Protein AF-A0A940D433-F1 (afdb_monomer)

Solvent-accessible surface area (backbone atoms only — not comparable to full-atom values): 12317 Å² total; per-residue (Å²): 131,76,74,64,64,58,54,54,53,52,57,58,49,64,70,66,65,80,68,73,73,84,53,60,68,62,52,49,54,53,45,43,53,18,59,10,65,66,35,54,68,58,42,49,57,53,44,55,55,45,72,71,33,88,57,22,90,78,30,61,68,48,23,34,48,48,12,42,51,23,31,51,36,31,73,72,33,60,76,92,49,14,66,62,25,19,52,50,6,31,54,34,9,50,49,27,35,75,75,60,62,39,50,68,22,28,39,47,26,14,57,22,33,39,54,50,13,62,80,65,69,32,69,71,38,43,54,50,18,52,54,24,27,53,49,16,44,70,65,35,72,80,50,33,62,41,31,37,52,52,13,47,47,20,59,69,39,61,85,86,64,38,32,64,69,59,13,51,53,26,22,53,49,15,38,67,54,35,78,72,44,44,64,37,27,45,52,49,18,56,50,24,56,78,72,69,36,66,69,56,22,53,52,24,29,52,49,32,62,70,44,76,75,47,84,67,35,42,50,61,45,49,53,53,36,51,51,31,54,52,52,54,54,52,54,52,59,64,72,77,112

Secondary structure (DSSP, 8-state):
--SHHHHHHHHHHHTS-------HHHHHHHHHHHHHTT-HHHHHHHHHHHHH-TTGGG-HHHHHHHHHHHHHHHHHS-HHHHHHHHHHHHHHHHHHHHHH--HHHHHHHHHHHHHHHHHHT-HHHHHHHHHHHHHHHHH-TT-SHHHHHHHHHHHHSPTTT--HHHHHHHHHHHHHH-TT-HHHHHHHHHHHHHTT-HHHHHHHHHHHHHSPPPGGGHHHHHHHHHHHHHHHHHHHHHTT-

Foldseek 3Di:
DPPVVVVVVVVVVVVVDPVVPPDLVVLVVLVLQCLQVVPLVSLVVSLVCLVPRPCQLVDLSNLLVNLVSLLSCLPRNDPVCNLVSLVSSLVSLVSSCVPPVDLVSLVSNLSSLLSVCVVVVNPVSVVSNCVSLVSNCVSPVLALSSLQSQLCQQCPPDPPSNDLVSSLVSLVSSCVSPVLPLSSLLSQLVSCVVVVNLVSVLVSLVSLLPHDQDSSHNVPSVVSNVVSVVVVVVSVVVVVD

Structure (mmCIF, N/CA/C/O backbone):
data_AF-A0A940D433-F1
#
_entry.id   AF-A0A940D433-F1
#
loop_
_atom_site.group_PDB
_atom_site.id
_atom_site.type_symbol
_atom_site.label_atom_id
_atom_site.label_alt_id
_atom_site.label_comp_id
_atom_site.label_asym_id
_atom_site.label_entity_id
_atom_site.label_seq_id
_atom_site.pdbx_PDB_ins_code
_atom_site.Cartn_x
_atom_site.Cartn_y
_atom_site.Cartn_z
_atom_site.occupancy
_atom_site.B_iso_or_equiv
_atom_site.auth_seq_id
_atom_site.auth_comp_id
_atom_site.auth_asym_id
_atom_site.auth_atom_id
_atom_site.pdbx_PDB_model_num
ATOM 1 N N . MET A 1 1 ? -39.845 31.605 40.385 1.00 50.59 1 MET A N 1
ATOM 2 C CA . MET A 1 1 ? -38.426 31.526 39.959 1.00 50.59 1 MET A CA 1
ATOM 3 C C . MET A 1 1 ? -37.839 30.103 39.873 1.00 50.59 1 MET A C 1
ATOM 5 O O . MET A 1 1 ? -36.736 29.973 39.373 1.00 50.59 1 MET A O 1
ATOM 9 N N . LYS A 1 2 ? -38.541 29.019 40.261 1.00 49.22 2 LYS A N 1
ATOM 10 C CA . LYS A 1 2 ? -38.000 27.636 40.192 1.00 49.22 2 LYS A CA 1
ATOM 11 C C . LYS A 1 2 ? -38.246 26.869 38.874 1.00 49.22 2 LYS A C 1
ATOM 13 O O . LYS A 1 2 ? -37.625 25.839 38.665 1.00 49.22 2 LYS A O 1
ATOM 18 N N . LYS A 1 3 ? -39.117 27.354 37.976 1.00 46.44 3 LYS A N 1
ATOM 19 C CA . LYS A 1 3 ? -39.445 26.657 36.709 1.00 46.44 3 LYS A CA 1
ATOM 20 C C . LYS A 1 3 ? -38.491 26.962 35.545 1.00 46.44 3 LYS A C 1
ATOM 22 O O . LYS A 1 3 ? -38.428 26.181 34.608 1.00 46.44 3 LYS A O 1
ATOM 27 N N . ILE A 1 4 ? -37.727 28.054 35.618 1.00 50.62 4 ILE A N 1
ATOM 28 C CA . ILE A 1 4 ? -36.817 28.470 34.534 1.00 50.62 4 ILE A CA 1
ATOM 29 C C . ILE A 1 4 ? -35.499 27.677 34.582 1.00 50.62 4 ILE A C 1
ATOM 31 O O . ILE A 1 4 ? -34.943 27.368 33.538 1.00 50.62 4 ILE A O 1
ATOM 35 N N . ALA A 1 5 ? -35.056 27.241 35.767 1.00 49.66 5 ALA A N 1
ATOM 36 C CA . ALA A 1 5 ? -33.815 26.475 35.928 1.00 49.66 5 ALA A CA 1
ATOM 37 C C . ALA A 1 5 ? -33.880 25.035 35.372 1.00 49.66 5 ALA A C 1
ATOM 39 O O . ALA A 1 5 ? -32.850 24.460 35.039 1.00 49.66 5 ALA A O 1
ATOM 40 N N . ILE A 1 6 ? -35.075 24.445 35.251 1.00 50.16 6 ILE A N 1
ATOM 41 C CA . ILE A 1 6 ? -35.238 23.064 34.757 1.00 50.16 6 ILE A CA 1
ATOM 42 C C . ILE A 1 6 ? -35.157 23.015 33.222 1.00 50.16 6 ILE A C 1
ATOM 44 O O . ILE A 1 6 ? -34.653 22.045 32.662 1.00 50.16 6 ILE A O 1
ATOM 48 N N . ILE A 1 7 ? -35.576 24.083 32.536 1.00 49.72 7 ILE A N 1
ATOM 49 C CA . ILE A 1 7 ? -35.535 24.166 31.067 1.00 49.72 7 ILE A CA 1
ATOM 50 C C . ILE A 1 7 ? -34.098 24.392 30.576 1.00 49.72 7 ILE A C 1
ATOM 52 O O . ILE A 1 7 ? -33.691 23.792 29.586 1.00 49.72 7 ILE A O 1
ATOM 56 N N . THR A 1 8 ? -33.284 25.169 31.297 1.00 45.12 8 THR A N 1
ATOM 57 C CA . THR A 1 8 ? -31.862 25.341 30.956 1.00 45.12 8 THR A CA 1
ATOM 58 C C . THR A 1 8 ? -31.043 24.070 31.164 1.00 45.12 8 THR A C 1
ATOM 60 O O . THR A 1 8 ? -30.145 23.816 30.371 1.00 45.12 8 THR A O 1
ATOM 63 N N . ILE A 1 9 ? -31.380 23.228 32.147 1.00 47.31 9 ILE A N 1
ATOM 64 C CA . ILE A 1 9 ? -30.726 21.919 32.327 1.00 47.31 9 ILE A CA 1
ATOM 65 C C . ILE A 1 9 ? -31.115 20.948 31.200 1.00 47.31 9 ILE A C 1
ATOM 67 O O . ILE A 1 9 ? -30.263 20.203 30.726 1.00 47.31 9 ILE A O 1
ATOM 71 N N . TYR A 1 10 ? -32.351 21.008 30.691 1.00 41.44 10 TYR A N 1
ATOM 72 C CA . TYR A 1 10 ? -32.758 20.211 29.527 1.00 41.44 10 TYR A CA 1
ATOM 73 C C . TYR A 1 10 ? -32.139 20.708 28.210 1.00 41.44 10 TYR A C 1
ATOM 75 O O . TYR A 1 10 ? -31.757 19.889 27.381 1.00 41.44 10 TYR A O 1
ATOM 83 N N . CYS A 1 11 ? -31.947 22.022 28.033 1.00 39.25 11 CYS A N 1
ATOM 84 C CA . CYS A 1 11 ? -31.217 22.555 26.874 1.00 39.25 11 CYS A CA 1
ATOM 85 C C . CYS A 1 11 ? -29.707 22.266 26.928 1.00 39.25 11 CYS A C 1
ATOM 87 O O . CYS A 1 11 ? -29.097 22.107 25.876 1.00 39.25 11 CYS A O 1
ATOM 89 N N . PHE A 1 12 ? -29.109 22.142 28.119 1.00 39.28 12 PHE A N 1
ATOM 90 C CA . PHE A 1 12 ? -27.697 21.754 28.263 1.00 39.28 12 PHE A CA 1
ATOM 91 C C . PHE A 1 12 ? -27.480 20.234 28.153 1.00 39.28 12 PHE A C 1
ATOM 93 O O . PHE A 1 12 ? -26.404 19.782 27.768 1.00 39.28 12 PHE A O 1
ATOM 100 N N . LEU A 1 13 ? -28.515 19.433 28.429 1.00 37.19 13 LEU A N 1
ATOM 101 C CA . LEU A 1 13 ? -28.524 17.996 28.138 1.00 37.19 13 LEU A CA 1
ATOM 102 C C . LEU A 1 13 ? -28.826 17.696 26.662 1.00 37.19 13 LEU A C 1
ATOM 104 O O . LEU A 1 13 ? -28.429 16.644 26.178 1.00 37.19 13 LEU A O 1
ATOM 108 N N . TYR A 1 14 ? -29.439 18.623 25.917 1.00 38.38 14 TYR A N 1
ATOM 109 C CA . TYR A 1 14 ? -29.617 18.475 24.465 1.00 38.38 14 TYR A CA 1
ATOM 110 C C . TYR A 1 14 ? -28.355 18.813 23.657 1.00 38.38 14 TYR A C 1
ATOM 112 O O . TYR A 1 14 ? -28.220 18.391 22.513 1.00 38.38 14 TYR A O 1
ATOM 120 N N . THR A 1 15 ? -27.389 19.521 24.252 1.00 40.25 15 THR A N 1
ATOM 121 C CA . THR A 1 15 ? -26.036 19.641 23.680 1.00 40.25 15 THR A CA 1
ATOM 122 C C . THR A 1 15 ? -25.149 18.434 23.999 1.00 40.25 15 THR A C 1
ATOM 124 O O . THR A 1 15 ? -24.067 18.304 23.435 1.00 40.25 15 THR A O 1
ATOM 127 N N . ALA A 1 16 ? -25.610 17.522 24.862 1.00 42.22 16 ALA A N 1
ATOM 128 C CA . ALA A 1 16 ? -24.931 16.283 25.218 1.00 42.22 16 ALA A CA 1
ATOM 129 C C . ALA A 1 16 ? -25.564 15.095 24.479 1.00 42.22 16 ALA A C 1
ATOM 131 O O . ALA A 1 16 ? -26.279 14.295 25.073 1.00 42.22 16 ALA A O 1
ATOM 132 N N . SER A 1 17 ? -25.340 15.033 23.165 1.00 43.69 17 SER A N 1
ATOM 133 C CA . SER A 1 17 ? -25.366 13.836 22.299 1.00 43.69 17 SER A CA 1
ATOM 134 C C . SER A 1 17 ? -25.792 14.204 20.877 1.00 43.69 17 SER A C 1
ATOM 136 O O . SER A 1 17 ? -26.706 13.617 20.302 1.00 43.69 17 SER A O 1
ATOM 138 N N . LEU A 1 18 ? -25.016 15.066 20.211 1.00 44.12 18 LEU A N 1
ATOM 139 C CA . LEU A 1 18 ? -24.690 14.701 18.832 1.00 44.12 18 LEU A CA 1
ATOM 140 C C . LEU A 1 18 ? -23.750 13.494 18.937 1.00 44.12 18 LEU A C 1
ATOM 142 O O . LEU A 1 18 ? -22.538 13.602 18.792 1.00 44.12 18 LEU A O 1
ATOM 146 N N . ALA A 1 19 ? -24.311 12.336 19.288 1.00 47.12 19 ALA A N 1
ATOM 147 C CA . ALA A 1 19 ? -23.674 11.081 18.976 1.00 47.12 19 ALA A CA 1
ATOM 148 C C . ALA A 1 19 ? -23.679 11.053 17.449 1.00 47.12 19 ALA A C 1
ATOM 150 O O . ALA A 1 19 ? -24.673 10.648 16.846 1.00 47.12 19 ALA A O 1
ATOM 151 N N . LEU A 1 20 ? -22.623 11.589 16.824 1.00 53.22 20 LEU A N 1
ATOM 152 C CA . LEU A 1 20 ? -22.333 11.296 15.433 1.00 53.22 20 LEU A CA 1
ATOM 153 C C . LEU A 1 20 ? -22.241 9.775 15.391 1.00 53.22 20 LEU A C 1
ATOM 155 O O . LEU A 1 20 ? -21.251 9.177 15.813 1.00 53.22 20 LEU A O 1
ATOM 159 N N . SER A 1 21 ? -23.323 9.125 14.974 1.00 61.00 21 SER A N 1
ATOM 160 C CA . SER A 1 21 ? -23.241 7.738 14.575 1.00 61.00 21 SER A CA 1
ATOM 161 C C . SER A 1 21 ? -22.214 7.716 13.457 1.00 61.00 21 SER A C 1
ATOM 163 O O . SER A 1 21 ? -22.438 8.343 12.426 1.00 61.00 21 SER A O 1
ATOM 165 N N . LEU A 1 22 ? -21.075 7.071 13.701 1.00 69.31 22 LEU A N 1
ATOM 166 C CA . LEU A 1 22 ? -20.021 6.911 12.708 1.00 69.31 22 LEU A CA 1
ATOM 167 C C . LEU A 1 22 ? -20.620 6.179 11.511 1.00 69.31 22 LEU A C 1
ATOM 169 O O . LEU A 1 22 ? -20.812 4.960 11.567 1.00 69.31 22 LEU A O 1
ATOM 173 N N . ASP A 1 23 ? -20.947 6.921 10.459 1.00 89.19 23 ASP A N 1
ATOM 174 C CA . ASP A 1 23 ? -21.281 6.322 9.183 1.00 89.19 23 ASP A CA 1
ATOM 175 C C . ASP A 1 23 ? -19.974 5.921 8.504 1.00 89.19 23 ASP A C 1
ATOM 177 O O . ASP A 1 23 ? -19.134 6.756 8.156 1.00 89.19 23 ASP A O 1
ATOM 181 N N . TYR A 1 24 ? -19.772 4.612 8.383 1.00 93.12 24 TYR A N 1
ATOM 182 C CA . TYR A 1 24 ? -18.566 4.073 7.777 1.00 93.12 24 TYR A CA 1
ATOM 183 C C . TYR A 1 24 ? -18.423 4.534 6.326 1.00 93.12 24 TYR A C 1
ATOM 185 O O . TYR A 1 24 ? -17.308 4.850 5.924 1.00 93.12 24 TYR A O 1
ATOM 193 N N . GLU A 1 25 ? -19.513 4.589 5.558 1.00 95.19 25 GLU A N 1
ATOM 194 C CA . GLU A 1 25 ? -19.435 4.912 4.129 1.00 95.19 25 GLU A CA 1
ATOM 195 C C . GLU A 1 25 ? -19.019 6.377 3.920 1.00 95.19 25 GLU A C 1
ATOM 197 O O . GLU A 1 25 ? -18.158 6.671 3.088 1.00 95.19 25 GLU A O 1
ATOM 202 N N . GLU A 1 26 ? -19.531 7.293 4.749 1.00 94.75 26 GLU A N 1
ATOM 203 C CA . GLU A 1 26 ? -19.099 8.693 4.757 1.00 94.75 26 GLU A CA 1
ATOM 204 C C . GLU A 1 26 ? -17.609 8.826 5.115 1.00 94.75 26 GLU A C 1
ATOM 206 O O . GLU A 1 26 ? -16.841 9.488 4.408 1.00 94.75 26 GLU A O 1
ATOM 211 N N . LEU A 1 27 ? -17.171 8.176 6.200 1.00 96.62 27 LEU A N 1
ATOM 212 C CA . LEU A 1 27 ? -15.773 8.231 6.640 1.00 96.62 27 LEU A CA 1
ATOM 213 C C . LEU A 1 27 ? -14.828 7.601 5.621 1.00 96.62 27 LEU A C 1
ATOM 215 O O . LEU A 1 27 ? -13.742 8.129 5.379 1.00 96.62 27 LEU A O 1
ATOM 219 N N . TYR A 1 28 ? -15.244 6.498 5.004 1.00 96.88 28 TYR A N 1
ATOM 220 C CA . TYR A 1 28 ? -14.469 5.820 3.980 1.00 96.88 28 TYR A CA 1
ATOM 221 C C . TYR A 1 28 ? -14.335 6.677 2.717 1.00 96.88 28 TYR A C 1
ATOM 223 O O . TYR A 1 28 ? -13.231 6.825 2.197 1.00 96.88 28 TYR A O 1
ATOM 231 N N . SER A 1 29 ? -15.410 7.331 2.266 1.00 95.81 29 SER A N 1
ATOM 232 C CA . SER A 1 29 ? -15.344 8.270 1.138 1.00 95.81 29 SER A CA 1
ATOM 233 C C . SER A 1 29 ? -14.372 9.424 1.421 1.00 95.81 29 SER A C 1
ATOM 235 O O . SER A 1 29 ? -13.496 9.723 0.605 1.00 95.81 29 SER A O 1
ATOM 237 N N . ARG A 1 30 ? -14.439 10.018 2.621 1.00 97.31 30 ARG A N 1
ATOM 238 C CA . ARG A 1 30 ? -13.485 11.055 3.053 1.00 97.31 30 ARG A CA 1
ATOM 239 C C . ARG A 1 30 ? -12.048 10.533 3.096 1.00 97.31 30 ARG A C 1
ATOM 241 O O . ARG A 1 30 ? -11.134 11.255 2.700 1.00 97.31 30 ARG A O 1
ATOM 248 N N . PHE A 1 31 ? -11.848 9.296 3.549 1.00 97.81 31 PHE A N 1
ATOM 249 C CA . PHE A 1 31 ? -10.542 8.637 3.576 1.00 97.81 31 PHE A CA 1
ATOM 250 C C . PHE A 1 31 ? -9.963 8.471 2.173 1.00 97.81 31 PHE A C 1
ATOM 252 O O . PHE A 1 31 ? -8.810 8.837 1.958 1.00 97.81 31 PHE A O 1
ATOM 259 N N . VAL A 1 32 ? -10.758 7.991 1.213 1.00 96.88 32 VAL A N 1
ATOM 260 C CA . VAL A 1 32 ? -10.327 7.834 -0.184 1.00 96.88 32 VAL A CA 1
ATOM 261 C C . VAL A 1 32 ? -9.889 9.176 -0.767 1.00 96.88 32 VAL A C 1
ATOM 263 O O . VAL A 1 32 ? -8.818 9.251 -1.365 1.00 96.88 32 VAL A O 1
ATOM 266 N N . VAL A 1 33 ? -10.654 10.248 -0.532 1.00 96.75 33 VAL A N 1
ATOM 267 C CA . VAL A 1 33 ? -10.285 11.603 -0.977 1.00 96.75 33 VAL A CA 1
ATOM 268 C C . VAL A 1 33 ? -8.977 12.060 -0.330 1.00 96.75 33 VAL A C 1
ATOM 270 O O . VAL A 1 33 ? -8.073 12.507 -1.031 1.00 96.75 33 VAL A O 1
ATOM 273 N N . ALA A 1 34 ? -8.852 11.930 0.995 1.00 97.19 34 ALA A N 1
ATOM 274 C CA . ALA A 1 34 ? -7.652 12.339 1.722 1.00 97.19 34 ALA A CA 1
ATOM 275 C C . ALA A 1 34 ? -6.407 11.564 1.265 1.00 97.19 34 ALA A C 1
ATOM 277 O O . ALA A 1 34 ? -5.344 12.154 1.101 1.00 97.19 34 ALA A O 1
ATOM 278 N N . ARG A 1 35 ? -6.546 10.257 1.028 1.00 97.19 35 ARG A N 1
ATOM 279 C CA . ARG A 1 35 ? -5.487 9.382 0.520 1.00 97.19 35 ARG A CA 1
ATOM 280 C C . ARG A 1 35 ? -5.094 9.737 -0.913 1.00 97.19 35 ARG A C 1
ATOM 282 O O . ARG A 1 35 ? -3.908 9.858 -1.193 1.00 97.19 35 ARG A O 1
ATOM 289 N N . SER A 1 36 ? -6.073 9.915 -1.801 1.00 95.62 36 SER A N 1
ATOM 290 C CA . SER A 1 36 ? -5.838 10.198 -3.224 1.00 95.62 36 SER A CA 1
ATOM 291 C C . SER A 1 36 ? -5.038 11.486 -3.431 1.00 95.62 36 SER A C 1
ATOM 293 O O . SER A 1 36 ? -4.152 11.526 -4.282 1.00 95.62 36 SER A O 1
ATOM 295 N N . SER A 1 37 ? -5.299 12.512 -2.611 1.00 94.56 37 SER A N 1
ATOM 296 C CA . SER A 1 37 ? -4.577 13.790 -2.642 1.00 94.56 37 SER A CA 1
ATOM 297 C C . SER A 1 37 ? -3.431 13.901 -1.625 1.00 94.56 37 SER A C 1
ATOM 299 O O . SER A 1 37 ? -2.920 15.002 -1.439 1.00 94.56 37 SER A O 1
ATOM 301 N N . GLU A 1 38 ? -3.089 12.824 -0.905 1.00 96.19 38 GLU A N 1
ATOM 302 C CA . GLU A 1 38 ? -2.125 12.814 0.217 1.00 96.19 38 GLU A CA 1
ATOM 303 C C . GLU A 1 38 ? -2.305 13.991 1.214 1.00 96.19 38 GLU A C 1
ATOM 305 O O . GLU A 1 38 ? -1.353 14.612 1.693 1.00 96.19 38 GLU A O 1
ATOM 310 N N . ASP A 1 39 ? -3.559 14.326 1.538 1.00 96.38 39 ASP A N 1
ATOM 311 C CA . ASP A 1 39 ? -3.920 15.479 2.369 1.00 96.38 39 ASP A CA 1
ATOM 312 C C . ASP A 1 39 ? -3.936 15.103 3.858 1.00 96.38 39 ASP A C 1
ATOM 314 O O . ASP A 1 39 ? -4.890 14.513 4.383 1.00 96.38 39 ASP A O 1
ATOM 318 N N . ALA A 1 40 ? -2.857 15.466 4.558 1.00 95.50 40 ALA A N 1
ATOM 319 C CA . ALA A 1 40 ? -2.661 15.100 5.962 1.00 95.50 40 ALA A CA 1
ATOM 320 C C . ALA A 1 40 ? -3.681 15.753 6.887 1.00 95.50 40 ALA A C 1
ATOM 322 O O . ALA A 1 40 ? -4.068 15.147 7.883 1.00 95.50 40 ALA A O 1
ATOM 323 N N . THR A 1 41 ? -4.147 16.957 6.560 1.00 96.25 41 THR A N 1
ATOM 324 C CA . THR A 1 41 ? -5.144 17.651 7.373 1.00 96.25 41 THR A CA 1
ATOM 325 C C . THR A 1 41 ? -6.477 16.917 7.315 1.00 96.25 41 THR A C 1
ATOM 327 O O . THR A 1 41 ? -7.054 16.636 8.365 1.00 96.25 41 THR A O 1
ATOM 330 N N . LYS A 1 42 ? -6.940 16.530 6.120 1.00 97.44 42 LYS A N 1
ATOM 331 C CA . LYS A 1 42 ? -8.171 15.733 5.980 1.00 97.44 42 LYS A CA 1
ATOM 332 C C . LYS A 1 42 ? -8.048 14.368 6.653 1.00 97.44 42 LYS A C 1
ATOM 334 O O . LYS A 1 42 ? -8.990 13.929 7.307 1.00 97.44 42 LYS A O 1
ATOM 339 N N . MET A 1 43 ? -6.892 13.717 6.530 1.00 98.06 43 MET A N 1
ATOM 340 C CA . MET A 1 43 ? -6.656 12.417 7.160 1.00 98.06 43 MET A CA 1
ATOM 341 C C . MET A 1 43 ? -6.682 12.499 8.691 1.00 98.06 43 MET A C 1
ATOM 343 O O . MET A 1 43 ? -7.293 11.652 9.337 1.00 98.06 43 MET A O 1
ATOM 347 N N . ILE A 1 44 ? -6.081 13.543 9.274 1.00 97.06 44 ILE A N 1
ATOM 348 C CA . ILE A 1 44 ? -6.104 13.779 10.725 1.00 97.06 44 ILE A CA 1
ATOM 349 C C . ILE A 1 44 ? -7.535 14.017 11.222 1.00 97.06 44 ILE A C 1
ATOM 351 O O . ILE A 1 44 ? -7.915 13.430 12.227 1.00 97.06 44 ILE A O 1
ATOM 355 N N . GLN A 1 45 ? -8.364 14.770 10.492 1.00 96.69 45 GLN A N 1
ATOM 356 C CA . GLN A 1 45 ? -9.771 14.979 10.873 1.00 96.69 45 GLN A CA 1
ATOM 357 C C . GLN A 1 45 ? -10.577 13.672 10.927 1.00 96.69 45 GLN A C 1
ATOM 359 O O . GLN A 1 45 ? -11.446 13.509 11.778 1.00 96.69 45 GLN A O 1
ATOM 364 N N . ILE A 1 46 ? -10.325 12.738 10.005 1.00 97.62 46 ILE A N 1
ATOM 365 C CA . ILE A 1 46 ? -10.984 11.419 10.007 1.00 97.62 46 ILE A CA 1
ATOM 366 C C . ILE A 1 46 ? -10.516 10.604 11.213 1.00 97.62 46 ILE A C 1
ATOM 368 O O . ILE A 1 46 ? -11.314 9.951 11.881 1.00 97.62 46 ILE A O 1
ATOM 372 N N . LEU A 1 47 ? -9.218 10.660 11.497 1.00 97.00 47 LEU A N 1
ATOM 373 C CA . LEU A 1 47 ? -8.592 9.952 12.601 1.00 97.00 47 LEU A CA 1
ATOM 374 C C . LEU A 1 47 ? -9.092 10.453 13.961 1.00 97.00 47 LEU A C 1
ATOM 376 O O . LEU A 1 47 ? -9.398 9.618 14.803 1.00 97.00 47 LEU A O 1
ATOM 380 N N . GLU A 1 48 ? -9.252 11.764 14.155 1.00 96.31 48 GLU A N 1
ATOM 381 C CA . GLU A 1 48 ? -9.850 12.351 15.368 1.00 96.31 48 GLU A CA 1
ATOM 382 C C . GLU A 1 48 ? -11.260 11.789 15.616 1.00 96.31 48 GLU A C 1
ATOM 384 O O . GLU A 1 48 ? -11.549 11.280 16.698 1.00 96.31 48 GLU A O 1
ATOM 389 N N . ILE A 1 49 ? -12.103 11.763 14.576 1.00 96.06 49 ILE A N 1
ATOM 390 C CA . ILE A 1 49 ? -13.459 11.195 14.649 1.00 96.06 49 ILE A CA 1
ATOM 391 C C . ILE A 1 49 ? -13.423 9.700 15.013 1.00 96.06 49 ILE A C 1
ATOM 393 O O . ILE A 1 49 ? -14.221 9.231 15.827 1.00 96.06 49 ILE A O 1
ATOM 397 N N . LEU A 1 50 ? -12.511 8.931 14.413 1.00 96.94 50 LEU A N 1
ATOM 398 C CA . LEU A 1 50 ? -12.381 7.500 14.684 1.00 96.94 50 LEU A CA 1
ATOM 399 C C . LEU A 1 50 ? -11.828 7.223 16.093 1.00 96.94 50 LEU A C 1
ATOM 401 O O . LEU A 1 50 ? -12.294 6.283 16.734 1.00 96.94 50 LEU A O 1
ATOM 405 N N . GLU A 1 51 ? -10.872 8.009 16.594 1.00 95.81 51 GLU A N 1
ATOM 406 C CA . GLU A 1 51 ? -10.293 7.828 17.934 1.00 95.81 51 GLU A CA 1
ATOM 407 C C . GLU A 1 51 ? -11.286 8.153 19.058 1.00 95.81 51 GLU A C 1
ATOM 409 O O . GLU A 1 51 ? -11.312 7.446 20.066 1.00 95.81 51 GLU A O 1
ATOM 414 N N . GLU A 1 52 ? -12.126 9.173 18.878 1.00 93.44 52 GLU A N 1
ATOM 415 C CA . GLU A 1 52 ? -13.169 9.556 19.844 1.00 93.44 52 GLU A CA 1
ATOM 416 C C . GLU A 1 52 ? -14.432 8.682 19.738 1.00 93.44 52 GLU A C 1
ATOM 418 O O . GLU A 1 52 ? -15.290 8.670 20.622 1.00 93.44 52 GLU A O 1
ATOM 423 N N . GLY A 1 53 ? -14.544 7.916 18.654 1.00 92.25 53 GLY A N 1
ATOM 424 C CA . GLY A 1 53 ? -15.692 7.087 18.343 1.00 92.25 53 GLY A CA 1
ATOM 425 C C . GLY A 1 53 ? -15.885 5.894 19.282 1.00 92.25 53 GLY A C 1
ATOM 426 O O . GLY A 1 53 ? -15.181 4.890 19.171 1.00 92.25 53 GLY A O 1
ATOM 427 N N . GLU A 1 54 ? -16.931 5.919 20.117 1.00 89.56 54 GLU A N 1
ATOM 428 C CA . GLU A 1 54 ? -17.251 4.834 21.070 1.00 89.56 54 GLU A CA 1
ATOM 429 C C . GLU A 1 54 ? -17.343 3.441 20.418 1.00 89.56 54 GLU A C 1
ATOM 431 O O . GLU A 1 54 ? -17.002 2.422 21.021 1.00 89.56 54 GLU A O 1
ATOM 436 N N . LYS A 1 55 ? -17.807 3.383 19.163 1.00 91.44 55 LYS A N 1
ATOM 437 C CA . LYS A 1 55 ? -18.002 2.131 18.417 1.00 91.44 55 LYS A CA 1
ATOM 438 C C . LYS A 1 55 ? -16.798 1.717 17.575 1.00 91.44 55 LYS A C 1
ATOM 440 O O . LYS A 1 55 ? -16.820 0.609 17.039 1.00 91.44 55 LYS A O 1
ATOM 445 N N . THR A 1 56 ? -15.761 2.546 17.452 1.00 94.38 56 THR A N 1
ATOM 446 C CA . THR A 1 56 ? -14.649 2.296 16.522 1.00 94.38 56 THR A CA 1
ATOM 447 C C . THR A 1 56 ? -13.958 0.971 16.817 1.00 94.38 56 THR A C 1
ATOM 449 O O . THR A 1 56 ? -13.860 0.125 15.935 1.00 94.38 56 THR A O 1
ATOM 452 N N . LEU A 1 57 ? -13.564 0.729 18.071 1.00 95.50 57 LEU A N 1
ATOM 453 C CA . LEU A 1 57 ? -12.828 -0.485 18.463 1.00 95.50 57 LEU A CA 1
ATOM 454 C C . LEU A 1 57 ? -13.681 -1.767 18.484 1.00 95.50 57 LEU A C 1
ATOM 456 O O . LEU A 1 57 ? -13.140 -2.868 18.640 1.00 95.50 57 LEU A O 1
ATOM 460 N N . SER A 1 58 ? -14.999 -1.617 18.358 1.00 93.88 58 SER A N 1
ATOM 461 C CA . SER A 1 58 ? -15.981 -2.707 18.360 1.00 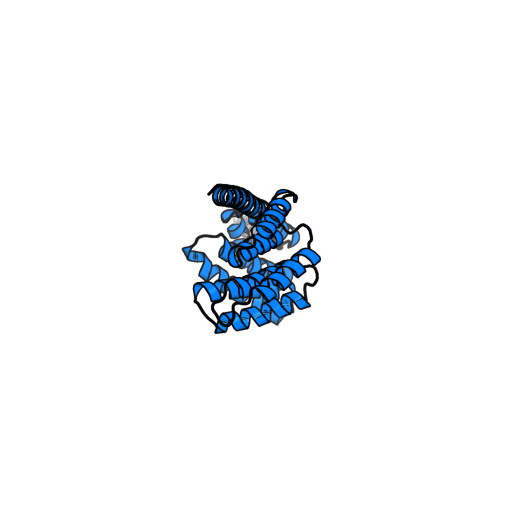93.88 58 SER A CA 1
ATOM 462 C C . SER A 1 58 ? -16.543 -2.989 16.964 1.00 93.88 58 SER A C 1
ATOM 464 O O . SER A 1 58 ? -17.271 -3.962 16.790 1.00 93.88 58 SER A O 1
ATOM 466 N N . SER A 1 59 ? -16.217 -2.156 15.971 1.00 95.31 59 SER A N 1
ATOM 467 C CA . SER A 1 59 ? -16.646 -2.315 14.585 1.00 95.31 59 SER A CA 1
ATOM 468 C C . SER A 1 59 ? -15.469 -2.783 13.727 1.00 95.31 59 SER A C 1
ATOM 470 O O . SER A 1 59 ? -14.461 -2.077 13.668 1.00 95.31 59 SER A O 1
ATOM 472 N N . PRO A 1 60 ? -15.577 -3.922 13.015 1.00 95.62 60 PRO A N 1
ATOM 473 C CA . PRO A 1 60 ? -14.499 -4.420 12.163 1.00 95.62 60 PRO A CA 1
ATOM 474 C C . PRO A 1 60 ? -14.082 -3.385 11.117 1.00 95.62 60 PRO A C 1
ATOM 476 O O . PRO A 1 60 ? -12.903 -3.069 11.000 1.00 95.62 60 PRO A O 1
ATOM 479 N N . LYS A 1 61 ? -15.059 -2.797 10.416 1.00 96.12 61 LYS A N 1
ATOM 480 C CA . LYS A 1 61 ? -14.828 -1.819 9.349 1.00 96.12 61 LYS A CA 1
ATOM 481 C C . LYS A 1 61 ? -14.171 -0.531 9.862 1.00 96.12 61 LYS A C 1
ATOM 483 O O . LYS A 1 61 ? -13.203 -0.067 9.267 1.00 96.12 61 LYS A O 1
ATOM 488 N N . LEU A 1 62 ? -14.668 0.032 10.968 1.00 97.38 62 LEU A N 1
ATOM 489 C CA . LEU A 1 62 ? -14.137 1.287 11.523 1.00 97.38 62 LEU A CA 1
ATOM 490 C C . LEU A 1 62 ? -12.756 1.089 12.153 1.00 97.38 62 LEU A C 1
ATOM 492 O O . LEU A 1 62 ? -11.882 1.929 11.969 1.00 97.38 62 LEU A O 1
ATOM 496 N N . LEU A 1 63 ? -12.531 -0.031 12.845 1.00 98.12 63 LEU A N 1
ATOM 497 C CA . LEU A 1 63 ? -11.221 -0.354 13.403 1.00 98.12 63 LEU A CA 1
ATOM 498 C C . LEU A 1 63 ? -10.175 -0.563 12.303 1.00 98.12 63 LEU A C 1
ATOM 500 O O . LEU A 1 63 ? -9.054 -0.070 12.423 1.00 98.12 63 LEU A O 1
ATOM 504 N N . THR A 1 64 ? -10.527 -1.270 11.222 1.00 98.31 64 THR A N 1
ATOM 505 C CA . THR A 1 64 ? -9.617 -1.419 10.080 1.00 98.31 64 THR A CA 1
ATOM 506 C C . THR A 1 64 ? -9.370 -0.076 9.389 1.00 98.31 64 THR A C 1
ATOM 508 O O . THR A 1 64 ? -8.229 0.204 9.037 1.00 98.31 64 THR A O 1
ATOM 511 N N . LEU A 1 65 ? -10.389 0.782 9.250 1.00 98.50 65 LEU A N 1
ATOM 512 C CA . LEU A 1 65 ? -10.222 2.130 8.698 1.00 98.50 65 LEU A CA 1
ATOM 513 C C . LEU A 1 65 ? -9.290 2.992 9.561 1.00 98.50 65 LEU A C 1
ATOM 515 O O . LEU A 1 65 ? -8.402 3.641 9.022 1.00 98.50 65 LEU A O 1
ATOM 519 N N . LEU A 1 66 ? -9.422 2.941 10.891 1.00 98.62 66 LEU A N 1
ATOM 520 C CA . LEU A 1 66 ? -8.516 3.628 11.817 1.00 98.62 66 LEU A CA 1
ATOM 521 C C . LEU A 1 66 ? -7.066 3.168 11.626 1.00 98.62 66 LEU A C 1
ATOM 523 O O . LEU A 1 66 ? -6.154 3.994 11.548 1.00 98.62 66 LEU A O 1
ATOM 527 N N . ALA A 1 67 ? -6.849 1.855 11.514 1.00 98.75 67 ALA A N 1
ATOM 528 C CA . ALA A 1 67 ? -5.530 1.304 11.226 1.00 98.75 67 ALA A CA 1
ATOM 529 C C . ALA A 1 67 ? -4.985 1.802 9.874 1.00 98.75 67 ALA A C 1
ATOM 531 O O . ALA A 1 67 ? -3.803 2.136 9.773 1.00 98.75 67 ALA A O 1
ATOM 532 N N . ASP A 1 68 ? -5.841 1.894 8.853 1.00 98.69 68 ASP A N 1
ATOM 533 C CA . ASP A 1 68 ? -5.456 2.326 7.509 1.00 98.69 68 ASP A CA 1
ATOM 534 C C . ASP A 1 68 ? -5.137 3.830 7.443 1.00 98.69 68 ASP A C 1
ATOM 536 O O . ASP A 1 68 ? -4.135 4.222 6.851 1.00 98.69 68 ASP A O 1
ATOM 540 N N . CYS A 1 69 ? -5.895 4.679 8.148 1.00 98.56 69 CYS A N 1
ATOM 541 C CA . CYS A 1 69 ? -5.568 6.099 8.330 1.00 98.56 69 CYS A CA 1
ATOM 542 C C . CYS A 1 69 ? -4.163 6.278 8.917 1.00 98.56 69 CYS A C 1
ATOM 544 O O . CYS A 1 69 ? -3.360 7.075 8.426 1.00 98.56 69 CYS A O 1
ATOM 546 N N . TYR A 1 70 ? -3.846 5.506 9.959 1.00 98.81 70 TYR A N 1
ATOM 547 C CA . TYR A 1 70 ? -2.523 5.521 10.569 1.00 98.81 70 TYR A CA 1
ATOM 548 C C . TYR A 1 70 ? -1.428 5.031 9.627 1.00 98.81 70 TYR A C 1
ATOM 550 O O . TYR A 1 70 ? -0.339 5.611 9.600 1.00 98.81 70 TYR A O 1
ATOM 558 N N . ARG A 1 71 ? -1.713 3.991 8.838 1.00 98.62 71 ARG A N 1
ATOM 559 C CA . ARG A 1 71 ? -0.788 3.485 7.826 1.00 98.62 71 ARG A CA 1
ATOM 560 C C . ARG A 1 71 ? -0.469 4.575 6.811 1.00 98.62 71 ARG A C 1
ATOM 562 O O . ARG A 1 71 ? 0.704 4.867 6.627 1.00 98.62 71 ARG A O 1
ATOM 569 N N . GLU A 1 72 ? -1.481 5.221 6.235 1.00 98.25 72 GLU A N 1
ATOM 570 C CA . GLU A 1 72 ? -1.331 6.302 5.251 1.00 98.25 72 GLU A CA 1
ATOM 571 C C . GLU A 1 72 ? -0.532 7.499 5.805 1.00 98.25 72 GLU A C 1
ATOM 573 O O . GLU A 1 72 ? 0.441 7.943 5.190 1.00 98.25 72 GLU A O 1
ATOM 578 N N . LEU A 1 73 ? -0.826 7.957 7.029 1.00 98.19 73 LEU A N 1
ATOM 579 C CA . LEU A 1 73 ? -0.006 8.985 7.692 1.00 98.19 73 LEU A CA 1
ATOM 580 C C . LEU A 1 73 ? 1.440 8.524 7.935 1.00 98.19 73 LEU A C 1
ATOM 582 O O . LEU A 1 73 ? 2.366 9.336 7.911 1.00 98.19 73 LEU A O 1
ATOM 586 N N . GLY A 1 74 ? 1.650 7.224 8.132 1.00 97.69 74 GLY A N 1
ATOM 587 C CA . GLY A 1 74 ? 2.967 6.599 8.182 1.00 97.69 74 GLY A CA 1
ATOM 588 C C . GLY A 1 74 ? 3.748 6.657 6.865 1.00 97.69 74 GLY A C 1
ATOM 589 O O . GLY A 1 74 ? 4.977 6.577 6.888 1.00 97.69 74 GLY A O 1
ATOM 590 N N . ILE A 1 75 ? 3.062 6.818 5.730 1.00 96.00 75 ILE A N 1
ATOM 591 C CA . ILE A 1 75 ? 3.652 6.868 4.384 1.00 96.00 75 ILE A CA 1
ATOM 592 C C . ILE A 1 75 ? 4.012 8.302 4.007 1.00 96.00 75 ILE A C 1
ATOM 594 O O . ILE A 1 75 ? 5.168 8.586 3.692 1.00 96.00 75 ILE A O 1
ATOM 598 N N . TRP A 1 76 ? 3.032 9.201 4.044 1.00 95.12 76 TRP A N 1
ATOM 599 C CA . TRP A 1 76 ? 3.153 10.548 3.476 1.00 95.12 76 TRP A CA 1
ATOM 600 C C . TRP A 1 76 ? 2.860 11.669 4.481 1.00 95.12 76 TRP A C 1
ATOM 602 O O . TRP A 1 76 ? 3.107 12.834 4.180 1.00 95.12 76 TRP A O 1
ATOM 612 N N . GLY A 1 77 ? 2.467 11.345 5.718 1.00 94.62 77 GLY A N 1
ATOM 613 C CA . GLY A 1 77 ? 2.311 12.320 6.802 1.00 94.62 77 GLY A CA 1
ATOM 614 C C . GLY A 1 77 ? 3.633 12.968 7.246 1.00 94.62 77 GLY A C 1
ATOM 615 O O . GLY A 1 77 ? 4.687 12.804 6.623 1.00 94.62 77 GLY A O 1
ATOM 616 N N . LYS A 1 78 ? 3.610 13.713 8.358 1.00 94.12 78 LYS A N 1
ATOM 617 C CA . LYS A 1 78 ? 4.793 14.428 8.875 1.00 94.12 78 LYS A CA 1
ATOM 618 C C . LYS A 1 78 ? 5.926 13.455 9.219 1.00 94.12 78 LYS A C 1
ATOM 620 O O . LYS A 1 78 ? 5.751 12.583 10.062 1.00 94.12 78 LYS A O 1
ATOM 625 N N . GLU A 1 79 ? 7.119 13.661 8.653 1.00 92.69 79 GLU A N 1
ATOM 626 C CA . GLU A 1 79 ? 8.270 12.738 8.772 1.00 92.69 79 GLU A CA 1
ATOM 627 C C . GLU A 1 79 ? 8.569 12.295 10.217 1.00 92.69 79 GLU A C 1
ATOM 629 O O . GLU A 1 79 ? 8.774 11.111 10.474 1.00 92.69 79 GLU A O 1
ATOM 634 N N . LYS A 1 80 ? 8.543 13.227 11.182 1.00 94.12 80 LYS A N 1
ATOM 635 C CA . LYS A 1 80 ? 8.822 12.937 12.603 1.00 94.12 80 LYS A CA 1
ATOM 636 C C . LYS A 1 80 ? 7.769 12.042 13.269 1.00 94.12 80 LYS A C 1
ATOM 638 O O . LYS A 1 80 ? 8.063 11.417 14.283 1.00 94.12 80 LYS A O 1
ATOM 643 N N . GLU A 1 81 ? 6.562 11.986 12.717 1.00 95.81 81 GLU A N 1
ATOM 644 C CA . GLU A 1 81 ? 5.420 11.247 13.262 1.00 95.81 81 GLU A CA 1
ATOM 645 C C . GLU A 1 81 ? 5.194 9.911 12.538 1.00 95.81 81 GLU A C 1
ATOM 647 O O . GLU A 1 81 ? 4.526 9.036 13.087 1.00 95.81 81 GLU A O 1
ATOM 652 N N . ARG A 1 82 ? 5.807 9.703 11.360 1.00 96.31 82 ARG A N 1
ATOM 653 C CA . ARG A 1 82 ? 5.597 8.514 10.512 1.00 96.31 82 ARG A CA 1
ATOM 654 C C . ARG A 1 82 ? 5.813 7.196 11.250 1.00 96.31 82 ARG A C 1
ATOM 656 O O . ARG A 1 82 ? 4.975 6.309 11.175 1.00 96.31 82 ARG A O 1
ATOM 663 N N . VAL A 1 83 ? 6.903 7.063 12.012 1.00 97.50 83 VAL A N 1
ATOM 664 C CA . VAL A 1 83 ? 7.189 5.817 12.753 1.00 97.50 83 VAL A CA 1
ATOM 665 C C . VAL A 1 83 ? 6.106 5.526 13.790 1.00 97.50 83 VAL A C 1
ATOM 667 O O . VAL A 1 83 ? 5.635 4.396 13.863 1.00 97.50 83 VAL A O 1
ATOM 670 N N . LYS A 1 84 ? 5.681 6.545 14.544 1.00 98.06 84 LYS A N 1
ATOM 671 C CA . LYS A 1 84 ? 4.625 6.410 15.554 1.00 98.06 84 LYS A CA 1
ATOM 672 C C . LYS A 1 84 ? 3.279 6.071 14.906 1.00 98.06 84 LYS A C 1
ATOM 674 O O . LYS A 1 84 ? 2.521 5.274 15.449 1.00 98.06 84 LYS A O 1
ATOM 679 N N . ALA A 1 85 ? 2.994 6.654 13.743 1.00 98.50 85 ALA A N 1
ATOM 680 C CA . ALA A 1 85 ? 1.799 6.339 12.970 1.00 98.50 85 ALA A CA 1
ATOM 681 C C . ALA A 1 85 ? 1.808 4.875 12.496 1.00 98.50 85 ALA A C 1
ATOM 683 O O . ALA A 1 85 ? 0.824 4.174 12.692 1.00 98.50 85 ALA A O 1
ATOM 684 N N . LEU A 1 86 ? 2.938 4.371 11.987 1.00 98.69 86 LEU A N 1
ATOM 685 C CA . LEU A 1 86 ? 3.079 2.964 11.587 1.00 98.69 86 LEU A CA 1
ATOM 686 C C . LEU A 1 86 ? 2.954 1.991 12.772 1.00 98.69 86 LEU A C 1
ATOM 688 O O . LEU A 1 86 ? 2.402 0.906 12.611 1.00 98.69 86 LEU A O 1
ATOM 692 N N . GLU A 1 87 ? 3.443 2.357 13.960 1.00 98.50 87 GLU A N 1
ATOM 693 C CA . GLU A 1 87 ? 3.239 1.559 15.180 1.00 98.50 87 GLU A CA 1
ATOM 694 C C . GLU A 1 87 ? 1.756 1.473 15.548 1.00 98.50 87 GLU A C 1
ATOM 696 O O . GLU A 1 87 ? 1.237 0.374 15.729 1.00 98.50 87 GLU A O 1
ATOM 701 N N . LYS A 1 88 ? 1.044 2.607 15.555 1.00 98.62 88 LYS A N 1
ATOM 702 C CA . LYS A 1 88 ? -0.405 2.617 15.792 1.00 98.62 88 LYS A CA 1
ATOM 703 C C . LYS A 1 88 ? -1.175 1.837 14.720 1.00 98.62 88 LYS A C 1
ATOM 705 O O . LYS A 1 88 ? -2.090 1.090 15.057 1.00 98.62 88 LYS A O 1
ATOM 710 N N . ALA A 1 89 ? -0.792 1.965 13.447 1.00 98.81 89 ALA A N 1
ATOM 711 C CA . ALA A 1 89 ? -1.375 1.187 12.352 1.00 98.81 89 ALA A CA 1
ATOM 712 C C . ALA A 1 89 ? -1.251 -0.316 12.626 1.00 98.81 89 ALA A C 1
ATOM 714 O O . ALA A 1 89 ? -2.221 -1.059 12.490 1.00 98.81 89 ALA A O 1
ATOM 715 N N . MET A 1 90 ? -0.067 -0.747 13.069 1.00 98.25 90 MET A N 1
ATOM 716 C CA . MET A 1 90 ? 0.206 -2.135 13.415 1.00 98.25 90 MET A CA 1
ATOM 717 C C . MET A 1 90 ? -0.650 -2.613 14.593 1.00 98.25 90 MET A C 1
ATOM 719 O O . MET A 1 90 ? -1.248 -3.686 14.508 1.00 98.25 90 MET A O 1
ATOM 723 N N . ASP A 1 91 ? -0.739 -1.824 15.663 1.00 98.25 91 ASP A N 1
ATOM 724 C CA . ASP A 1 91 ? -1.510 -2.174 16.858 1.00 98.25 91 ASP A CA 1
ATOM 725 C C . ASP A 1 91 ? -3.001 -2.349 16.533 1.00 98.25 91 ASP A C 1
ATOM 727 O O . ASP A 1 91 ? -3.598 -3.380 16.862 1.00 98.25 91 ASP A O 1
ATOM 731 N N . TYR A 1 92 ? -3.602 -1.390 15.819 1.00 98.69 92 TYR A N 1
ATOM 732 C CA . TYR A 1 92 ? -5.015 -1.463 15.440 1.00 98.69 92 TYR A CA 1
ATOM 733 C C . TYR A 1 92 ? -5.299 -2.538 14.387 1.00 98.69 92 TYR A C 1
ATOM 735 O O . TYR A 1 92 ? -6.323 -3.218 14.480 1.00 98.69 92 TYR A O 1
ATOM 743 N N . ALA A 1 93 ? -4.396 -2.759 13.427 1.00 98.69 93 ALA A N 1
ATOM 744 C CA . ALA A 1 93 ? -4.538 -3.848 12.464 1.00 98.69 93 ALA A CA 1
ATOM 745 C C . ALA A 1 93 ? -4.468 -5.218 13.157 1.00 98.69 93 ALA A C 1
ATOM 747 O O . ALA A 1 93 ? -5.317 -6.073 12.913 1.00 98.69 93 ALA A O 1
ATOM 748 N N . CYS A 1 94 ? -3.530 -5.416 14.092 1.00 98.25 94 CYS A N 1
ATOM 749 C CA . CYS A 1 94 ? -3.452 -6.642 14.893 1.00 98.25 94 CYS A CA 1
ATOM 750 C C . CYS A 1 94 ? -4.708 -6.851 15.740 1.00 98.25 94 CYS A C 1
ATOM 752 O O . CYS A 1 94 ? -5.213 -7.973 15.837 1.00 98.25 94 CYS A O 1
ATOM 754 N N . LEU A 1 95 ? -5.232 -5.777 16.335 1.00 98.31 95 LEU A N 1
ATOM 755 C CA . LEU A 1 95 ? -6.477 -5.826 17.092 1.00 98.31 95 LEU A CA 1
ATOM 756 C C . LEU A 1 95 ? -7.656 -6.233 16.198 1.00 98.31 95 LEU A C 1
ATOM 758 O O . LEU A 1 95 ? -8.462 -7.072 16.595 1.00 98.31 95 LEU A O 1
ATOM 762 N N . SER A 1 96 ? -7.721 -5.682 14.984 1.00 98.25 96 SER A N 1
ATOM 763 C CA . SER A 1 96 ? -8.741 -5.995 13.981 1.00 98.25 96 SER A CA 1
ATOM 764 C C . SER A 1 96 ? -8.692 -7.460 13.541 1.00 98.25 96 SER A C 1
ATOM 766 O O . SER A 1 96 ? -9.724 -8.128 13.543 1.00 98.25 96 SER A O 1
ATOM 768 N N . ILE A 1 97 ? -7.496 -7.986 13.259 1.00 98.38 97 ILE A N 1
ATOM 769 C CA . ILE A 1 97 ? -7.281 -9.401 12.925 1.00 98.38 97 ILE A CA 1
ATOM 770 C C . ILE A 1 97 ? -7.723 -10.298 14.084 1.00 98.38 97 ILE A C 1
ATOM 772 O O . ILE A 1 97 ? -8.478 -11.240 13.884 1.00 98.38 97 ILE A O 1
ATOM 776 N N . THR A 1 98 ? -7.284 -9.988 15.306 1.00 98.06 98 THR A N 1
ATOM 777 C CA . THR A 1 98 ? -7.516 -10.851 16.476 1.00 98.06 98 THR A CA 1
ATOM 778 C C . THR A 1 98 ? -8.988 -10.901 16.880 1.00 98.06 98 THR A C 1
ATOM 780 O O . THR A 1 98 ? -9.463 -11.932 17.344 1.00 98.06 98 THR A O 1
ATOM 783 N N . ARG A 1 99 ? -9.710 -9.782 16.755 1.00 97.50 99 ARG A N 1
ATOM 784 C CA . ARG A 1 99 ? -11.108 -9.687 17.196 1.00 97.50 99 ARG A CA 1
ATOM 785 C C . ARG A 1 99 ? -12.116 -10.100 16.135 1.00 97.50 99 ARG A C 1
ATOM 787 O O . ARG A 1 99 ? -13.189 -10.573 16.496 1.00 97.50 99 ARG A O 1
ATOM 794 N N . PHE A 1 100 ? -11.808 -9.852 14.866 1.00 97.50 100 PHE A N 1
ATOM 795 C CA . PHE A 1 100 ? -12.801 -9.906 13.794 1.00 97.50 100 PHE A CA 1
ATOM 796 C C . PHE A 1 100 ? -12.332 -10.654 12.548 1.00 97.50 100 PHE A C 1
ATOM 798 O O . PHE A 1 100 ? -13.095 -10.733 11.592 1.00 97.50 100 PHE A O 1
ATOM 805 N N . GLU A 1 101 ? -11.090 -11.144 12.527 1.00 96.06 101 GLU A N 1
ATOM 806 C CA . GLU A 1 101 ? -10.511 -11.847 11.377 1.00 96.06 101 GLU A CA 1
ATOM 807 C C . GLU A 1 101 ? -10.585 -11.021 10.077 1.00 96.06 101 GLU A C 1
ATOM 809 O O . GLU A 1 101 ? -10.714 -11.555 8.980 1.00 96.06 101 GLU A O 1
ATOM 814 N N . CYS A 1 102 ? -10.488 -9.687 10.176 1.00 96.69 102 CYS A N 1
ATOM 815 C CA . CYS A 1 102 ? -10.564 -8.804 9.013 1.00 96.69 102 CYS A CA 1
ATOM 816 C C . CYS A 1 102 ? -9.425 -9.090 8.021 1.00 96.69 102 CYS A C 1
ATOM 818 O O . CYS A 1 102 ? -8.268 -8.750 8.275 1.00 96.69 102 CYS A O 1
ATOM 820 N N . HIS A 1 103 ? -9.757 -9.629 6.846 1.00 97.38 103 HIS A N 1
ATOM 821 C CA . HIS A 1 103 ? -8.776 -9.985 5.814 1.00 97.38 103 HIS A CA 1
ATOM 822 C C . HIS A 1 103 ? -7.924 -8.788 5.368 1.00 97.38 103 HIS A C 1
ATOM 824 O O . HIS A 1 103 ? -6.699 -8.880 5.320 1.00 97.38 103 HIS A O 1
ATOM 830 N N . TYR A 1 104 ? -8.553 -7.630 5.127 1.00 97.81 104 TYR A N 1
ATOM 831 C CA . TYR A 1 104 ? -7.842 -6.414 4.716 1.00 97.81 104 TYR A CA 1
ATOM 832 C C . TYR A 1 104 ? -6.831 -5.923 5.767 1.00 97.81 104 TYR A C 1
ATOM 834 O O . TYR A 1 104 ? -5.783 -5.376 5.423 1.00 97.81 104 TYR A O 1
ATOM 842 N N . ALA A 1 105 ? -7.072 -6.193 7.054 1.00 98.38 105 ALA A N 1
ATOM 843 C CA . ALA A 1 105 ? -6.156 -5.793 8.116 1.00 98.38 105 ALA A CA 1
ATOM 844 C C . ALA A 1 105 ? -4.805 -6.533 8.051 1.00 98.38 105 ALA A C 1
ATOM 846 O O . ALA A 1 105 ? -3.806 -5.989 8.521 1.00 98.38 105 ALA A O 1
ATOM 847 N N . TYR A 1 106 ? -4.723 -7.712 7.415 1.00 98.62 106 TYR A N 1
ATOM 848 C CA . TYR A 1 106 ? -3.437 -8.371 7.149 1.00 98.62 106 TYR A CA 1
ATOM 849 C C . TYR A 1 106 ? -2.559 -7.553 6.200 1.00 98.62 106 TYR A C 1
ATOM 851 O O . TYR A 1 106 ? -1.359 -7.434 6.447 1.00 98.62 106 TYR A O 1
ATOM 859 N N . PHE A 1 107 ? -3.137 -6.941 5.161 1.00 98.62 107 PHE A N 1
ATOM 860 C CA . PHE A 1 107 ? -2.392 -6.035 4.286 1.00 98.62 107 PHE A CA 1
ATOM 861 C C . PHE A 1 107 ? -1.928 -4.794 5.054 1.00 98.62 107 PHE A C 1
ATOM 863 O O . PHE A 1 107 ? -0.749 -4.449 4.993 1.00 98.62 107 PHE A O 1
ATOM 870 N N . VAL A 1 108 ? -2.820 -4.172 5.834 1.00 98.69 108 VAL A N 1
ATOM 871 C CA . VAL A 1 108 ? -2.491 -2.973 6.625 1.00 98.69 108 VAL A CA 1
ATOM 872 C C . VAL A 1 108 ? -1.348 -3.257 7.610 1.00 98.69 108 VAL A C 1
ATOM 874 O O . VAL A 1 108 ? -0.370 -2.509 7.653 1.00 98.69 108 VAL A O 1
ATOM 877 N N . ALA A 1 109 ? -1.424 -4.371 8.347 1.00 98.62 109 ALA A N 1
ATOM 878 C CA . ALA A 1 109 ? -0.359 -4.833 9.238 1.00 98.62 109 ALA A CA 1
ATOM 879 C C . ALA A 1 109 ? 0.942 -5.133 8.477 1.00 98.62 109 ALA A C 1
ATOM 881 O O . ALA A 1 109 ? 2.024 -4.740 8.917 1.00 98.62 109 ALA A O 1
ATOM 882 N N . GLY A 1 110 ? 0.845 -5.809 7.329 1.00 98.31 110 GLY A N 1
ATOM 883 C CA . GLY A 1 110 ? 1.978 -6.140 6.471 1.00 98.31 110 GLY A CA 1
ATOM 884 C C . GLY A 1 110 ? 2.723 -4.902 5.976 1.00 98.31 110 GLY A C 1
ATOM 885 O O . GLY A 1 110 ? 3.940 -4.817 6.119 1.00 98.31 110 GLY A O 1
ATOM 886 N N . ASP A 1 111 ? 2.022 -3.925 5.409 1.00 98.38 111 ASP A N 1
ATOM 887 C CA . ASP A 1 111 ? 2.655 -2.720 4.860 1.00 98.38 111 ASP A CA 1
ATOM 888 C C . ASP A 1 111 ? 3.264 -1.867 5.986 1.00 98.38 111 ASP A C 1
ATOM 890 O O . ASP A 1 111 ? 4.417 -1.435 5.892 1.00 98.38 111 ASP A O 1
ATOM 894 N N . ALA A 1 112 ? 2.562 -1.735 7.120 1.00 98.44 112 ALA A N 1
ATOM 895 C CA . ALA A 1 112 ? 3.090 -1.036 8.289 1.00 98.44 112 ALA A CA 1
ATOM 896 C C . ALA A 1 112 ? 4.368 -1.695 8.841 1.00 98.44 112 ALA A C 1
ATOM 898 O O . ALA A 1 112 ? 5.388 -1.026 9.046 1.00 98.44 112 ALA A O 1
ATOM 899 N N . ILE A 1 113 ? 4.352 -3.019 9.047 1.00 98.00 113 ILE A N 1
ATOM 900 C CA . ILE A 1 113 ? 5.498 -3.746 9.606 1.00 98.00 113 ILE A CA 1
ATOM 901 C C . ILE A 1 113 ? 6.681 -3.793 8.633 1.00 98.00 113 ILE A C 1
ATOM 903 O O . ILE A 1 113 ? 7.824 -3.765 9.085 1.00 98.00 113 ILE A O 1
ATOM 907 N N . GLY A 1 114 ? 6.430 -3.817 7.318 1.00 97.00 114 GLY A N 1
ATOM 908 C CA . GLY A 1 114 ? 7.466 -3.753 6.284 1.00 97.00 114 GLY A CA 1
ATOM 909 C C . GLY A 1 114 ? 8.239 -2.437 6.330 1.00 97.00 114 GLY A C 1
ATOM 910 O O . GLY A 1 114 ? 9.468 -2.437 6.416 1.00 97.00 114 GLY A O 1
ATOM 911 N N . ARG A 1 115 ? 7.521 -1.312 6.402 1.00 96.81 115 ARG A N 1
ATOM 912 C CA . ARG A 1 115 ? 8.122 0.027 6.538 1.00 96.81 115 ARG A CA 1
ATOM 913 C C . ARG A 1 115 ? 8.882 0.185 7.853 1.00 96.81 115 ARG A C 1
ATOM 915 O O . ARG A 1 115 ? 9.985 0.736 7.884 1.00 96.81 115 ARG A O 1
ATOM 922 N N . LEU A 1 116 ? 8.338 -0.351 8.948 1.00 97.12 116 LEU A N 1
ATOM 923 C CA . LEU A 1 116 ? 9.042 -0.404 10.233 1.00 97.12 116 LEU A CA 1
ATOM 924 C C . LEU A 1 116 ? 10.306 -1.272 10.157 1.00 97.12 116 LEU A C 1
ATOM 926 O O . LEU A 1 116 ? 11.330 -0.902 10.737 1.00 97.12 116 LEU A O 1
ATOM 930 N N . ALA A 1 117 ? 10.260 -2.402 9.445 1.00 95.75 117 ALA A N 1
ATOM 931 C CA . ALA A 1 117 ? 11.406 -3.283 9.246 1.00 95.75 117 ALA A CA 1
ATOM 932 C C . ALA A 1 117 ? 12.537 -2.573 8.499 1.00 95.75 117 ALA A C 1
ATOM 934 O O . ALA A 1 117 ? 13.688 -2.685 8.919 1.00 95.75 117 ALA A O 1
ATOM 935 N N . GLU A 1 118 ? 12.214 -1.810 7.454 1.00 92.69 118 GLU A N 1
ATOM 936 C CA . GLU A 1 118 ? 13.180 -1.012 6.699 1.00 92.69 118 GLU A CA 1
ATOM 937 C C . GLU A 1 118 ? 13.804 0.083 7.574 1.00 92.69 118 GLU A C 1
ATOM 939 O O . GLU A 1 118 ? 15.024 0.115 7.756 1.00 92.69 118 GLU A O 1
ATOM 944 N N . LYS A 1 119 ? 12.973 0.927 8.206 1.00 93.75 119 LYS A N 1
ATOM 945 C CA . LYS A 1 119 ? 13.446 2.047 9.039 1.00 93.75 119 LYS A CA 1
ATOM 946 C C . LYS A 1 119 ? 14.336 1.576 10.191 1.00 93.75 119 LYS A C 1
ATOM 948 O O . LYS A 1 119 ? 15.302 2.250 10.543 1.00 93.75 119 LYS A O 1
ATOM 953 N N . ARG A 1 120 ? 14.014 0.420 10.781 1.00 94.75 120 ARG A N 1
ATOM 954 C CA . ARG A 1 120 ? 14.741 -0.167 11.921 1.00 94.75 120 ARG A CA 1
ATOM 955 C C . ARG A 1 120 ? 15.809 -1.177 11.512 1.00 94.75 120 ARG A C 1
ATOM 957 O O . ARG A 1 120 ? 16.495 -1.692 12.389 1.00 94.75 120 ARG A O 1
ATOM 964 N N . LYS A 1 121 ? 15.930 -1.496 10.220 1.00 92.94 121 LYS A N 1
ATOM 965 C CA . LYS A 1 121 ? 16.803 -2.556 9.689 1.00 92.94 121 LYS A CA 1
ATOM 966 C C . LYS A 1 121 ? 16.636 -3.888 10.442 1.00 92.94 121 LYS A C 1
ATOM 968 O O . LYS A 1 121 ? 17.613 -4.516 10.846 1.00 92.94 121 LYS A O 1
ATOM 973 N N . SER A 1 122 ? 15.390 -4.311 10.669 1.00 94.25 122 SER A N 1
ATOM 974 C CA . SER A 1 122 ? 15.070 -5.454 11.535 1.00 94.25 122 SER A CA 1
ATOM 975 C C . SER A 1 122 ? 14.614 -6.690 10.759 1.00 94.25 122 SER A C 1
ATOM 977 O O . SER A 1 122 ? 13.498 -6.747 10.244 1.00 94.25 122 SER A O 1
ATOM 979 N N . LEU A 1 123 ? 15.444 -7.739 10.767 1.00 91.81 123 LEU A N 1
ATOM 980 C CA . LEU A 1 123 ? 15.102 -9.049 10.191 1.00 91.81 123 LEU A CA 1
ATOM 981 C C . LEU A 1 123 ? 13.923 -9.726 10.901 1.00 91.81 123 LEU A C 1
ATOM 983 O O . LEU A 1 123 ? 13.175 -10.477 10.283 1.00 91.81 123 LEU A O 1
ATOM 987 N N . TYR A 1 124 ? 13.747 -9.470 12.198 1.00 94.44 124 TYR A N 1
ATOM 988 C CA . TYR A 1 124 ? 12.605 -9.990 12.947 1.00 94.44 124 TYR A CA 1
ATOM 989 C C . TYR A 1 124 ? 11.287 -9.410 12.421 1.00 94.44 124 TYR A C 1
ATOM 991 O O . TYR A 1 124 ? 10.338 -10.154 12.178 1.00 94.44 124 TYR A O 1
ATOM 999 N N . LEU A 1 125 ? 11.248 -8.095 12.186 1.00 96.25 125 LEU A N 1
ATOM 1000 C CA . LEU A 1 125 ? 10.080 -7.441 11.595 1.00 96.25 125 LEU A CA 1
ATOM 1001 C C . LEU A 1 125 ? 9.867 -7.888 10.144 1.00 96.25 125 LEU A C 1
ATOM 1003 O O . LEU A 1 125 ? 8.729 -8.083 9.737 1.00 96.25 125 LEU A O 1
ATOM 1007 N N . LEU A 1 126 ? 10.944 -8.167 9.406 1.00 95.06 126 LEU A N 1
ATOM 1008 C CA . LEU A 1 126 ? 10.855 -8.712 8.051 1.00 95.06 126 LEU A CA 1
ATOM 1009 C C . LEU A 1 126 ? 10.229 -10.120 8.005 1.00 95.06 126 LEU A C 1
ATOM 1011 O O . LEU A 1 126 ? 9.475 -10.433 7.092 1.00 95.06 126 LEU A O 1
ATOM 1015 N N . LYS A 1 127 ? 10.472 -10.969 9.012 1.00 95.75 127 LYS A N 1
ATOM 1016 C CA . LYS A 1 127 ? 9.768 -12.262 9.126 1.00 95.75 127 LYS A CA 1
ATOM 1017 C C . LYS A 1 127 ? 8.276 -12.080 9.412 1.00 95.75 127 LYS A C 1
ATOM 1019 O O . LYS A 1 127 ? 7.459 -12.841 8.905 1.00 95.75 127 LYS A O 1
ATOM 1024 N N . LYS A 1 128 ? 7.909 -11.077 10.218 1.00 97.62 128 LYS A N 1
ATOM 1025 C CA . LYS A 1 128 ? 6.497 -10.728 10.440 1.00 97.62 128 LYS A CA 1
ATOM 1026 C C . LYS A 1 128 ? 5.845 -10.208 9.164 1.00 97.62 128 LYS A C 1
ATOM 1028 O O . LYS A 1 128 ? 4.726 -10.604 8.871 1.00 97.62 128 LYS A O 1
ATOM 1033 N N . PHE A 1 129 ? 6.552 -9.374 8.404 1.00 98.19 129 PHE A N 1
ATOM 1034 C CA . PHE A 1 129 ? 6.117 -8.926 7.083 1.00 98.19 129 PHE A CA 1
ATOM 1035 C C . PHE A 1 129 ? 5.743 -10.114 6.190 1.00 98.19 129 PHE A C 1
ATOM 1037 O O . PHE A 1 129 ? 4.638 -10.134 5.661 1.00 98.19 129 PHE A O 1
ATOM 1044 N N . ASP A 1 130 ? 6.602 -11.138 6.108 1.00 97.88 130 ASP A N 1
ATOM 1045 C CA . ASP A 1 130 ? 6.334 -12.336 5.297 1.00 97.88 130 ASP A CA 1
ATOM 1046 C C . ASP A 1 130 ? 5.050 -13.057 5.710 1.00 97.88 130 ASP A C 1
ATOM 1048 O O . ASP A 1 130 ? 4.273 -13.484 4.858 1.00 97.88 130 ASP A O 1
ATOM 1052 N N . PHE A 1 131 ? 4.807 -13.165 7.017 1.00 98.31 131 PHE A N 1
ATOM 1053 C CA . PHE A 1 131 ? 3.580 -13.757 7.540 1.00 98.31 131 PHE A CA 1
ATOM 1054 C C . PHE A 1 131 ? 2.336 -12.947 7.142 1.00 98.31 131 PHE A C 1
ATOM 1056 O O . PHE A 1 131 ? 1.390 -13.511 6.592 1.00 98.31 131 PHE A O 1
ATOM 1063 N N . TYR A 1 132 ? 2.338 -11.632 7.390 1.00 98.62 132 TYR A N 1
ATOM 1064 C CA . TYR A 1 132 ? 1.179 -10.780 7.108 1.00 98.62 132 TYR A CA 1
ATOM 1065 C C . TYR A 1 132 ? 0.906 -10.650 5.608 1.00 98.62 132 TYR A C 1
ATOM 1067 O O . TYR A 1 132 ? -0.243 -10.778 5.194 1.00 98.62 132 TYR A O 1
ATOM 1075 N N . MET A 1 133 ? 1.943 -10.476 4.786 1.00 98.50 133 MET A N 1
ATOM 1076 C CA . MET A 1 133 ? 1.785 -10.402 3.332 1.00 98.50 133 MET A CA 1
ATOM 1077 C C . MET A 1 133 ? 1.370 -11.736 2.725 1.00 98.50 133 MET A C 1
ATOM 1079 O O . MET A 1 133 ? 0.518 -11.752 1.843 1.00 98.50 133 MET A O 1
ATOM 1083 N N . GLY A 1 134 ? 1.899 -12.859 3.220 1.00 98.44 134 GLY A N 1
ATOM 1084 C CA . GLY A 1 134 ? 1.446 -14.184 2.797 1.00 98.44 134 GLY A CA 1
ATOM 1085 C C . GLY A 1 134 ? -0.050 -14.383 3.054 1.00 98.44 134 GLY A C 1
ATOM 1086 O O . GLY A 1 134 ? -0.771 -14.824 2.162 1.00 98.44 134 GLY A O 1
ATOM 1087 N N . LYS A 1 135 ? -0.530 -13.979 4.237 1.00 98.56 135 LYS A N 1
ATOM 1088 C CA . LYS A 1 135 ? -1.960 -14.009 4.568 1.00 98.56 135 LYS A CA 1
ATOM 1089 C C . LYS A 1 135 ? -2.784 -13.037 3.730 1.00 98.56 135 LYS A C 1
ATOM 1091 O O . LYS A 1 135 ? -3.855 -13.411 3.272 1.00 98.56 135 LYS A O 1
ATOM 1096 N N . ALA A 1 136 ? -2.286 -11.830 3.478 1.00 98.50 136 ALA A N 1
ATOM 1097 C CA . ALA A 1 136 ? -2.968 -10.875 2.613 1.00 98.50 136 ALA A CA 1
ATOM 1098 C C . ALA A 1 136 ? -3.118 -11.408 1.176 1.00 98.50 136 ALA A C 1
ATOM 1100 O O . ALA A 1 136 ? -4.199 -11.303 0.617 1.00 98.50 136 ALA A O 1
ATOM 1101 N N . ILE A 1 137 ? -2.089 -12.051 0.609 1.00 98.50 137 ILE A N 1
ATOM 1102 C CA . ILE A 1 137 ? -2.160 -12.681 -0.725 1.00 98.50 137 ILE A CA 1
ATOM 1103 C C . ILE A 1 137 ? -3.204 -13.808 -0.764 1.00 98.50 137 ILE A C 1
ATOM 1105 O O . ILE A 1 137 ? -3.909 -13.957 -1.756 1.00 98.50 137 ILE A O 1
ATOM 1109 N N . GLU A 1 138 ? -3.290 -14.617 0.294 1.00 98.25 138 GLU A N 1
ATOM 1110 C CA . GLU A 1 138 ? -4.260 -15.717 0.397 1.00 98.25 138 GLU A CA 1
ATOM 1111 C C . GLU A 1 138 ? -5.703 -15.201 0.511 1.00 98.25 138 GLU A C 1
ATOM 1113 O O . GLU A 1 138 ? -6.609 -15.742 -0.117 1.00 98.25 138 GLU A O 1
ATOM 1118 N N . LEU A 1 139 ? -5.910 -14.162 1.323 1.00 98.12 139 LEU A N 1
ATOM 1119 C CA . LEU A 1 139 ? -7.237 -13.690 1.719 1.00 98.12 139 LEU A CA 1
ATOM 1120 C C . LEU A 1 139 ? -7.788 -12.569 0.822 1.00 98.12 139 LEU A C 1
ATOM 1122 O O . LEU A 1 139 ? -8.982 -12.276 0.893 1.00 98.12 139 LEU A O 1
ATOM 1126 N N . LEU A 1 140 ? -6.934 -11.940 0.009 1.00 97.56 140 LEU A N 1
ATOM 1127 C CA . LEU A 1 140 ? -7.259 -10.841 -0.906 1.00 97.56 140 LEU A CA 1
ATOM 1128 C C . LEU A 1 140 ? -6.742 -11.173 -2.323 1.00 97.56 140 LEU A C 1
ATOM 1130 O O . LEU A 1 140 ? -5.812 -10.525 -2.806 1.00 97.56 140 LEU A O 1
ATOM 1134 N N . PRO A 1 141 ? -7.302 -12.194 -3.000 1.00 96.88 141 PRO A N 1
ATOM 1135 C CA . PRO A 1 141 ? -6.782 -12.666 -4.288 1.00 96.88 141 PRO A CA 1
ATOM 1136 C C . PRO A 1 141 ? -6.848 -11.612 -5.405 1.00 96.88 141 PRO A C 1
ATOM 1138 O O . PRO A 1 141 ? -6.052 -11.672 -6.341 1.00 96.88 141 PRO A O 1
ATOM 1141 N N . ASP A 1 142 ? -7.754 -10.641 -5.273 1.00 96.69 142 ASP A N 1
ATOM 1142 C CA . ASP A 1 142 ? -7.985 -9.570 -6.246 1.00 96.69 142 ASP A CA 1
ATOM 1143 C C . ASP A 1 142 ? -7.238 -8.269 -5.893 1.00 96.69 142 ASP A C 1
ATOM 1145 O O . ASP A 1 142 ? -7.438 -7.236 -6.527 1.00 96.69 142 ASP A O 1
ATOM 1149 N N . ASP A 1 143 ? -6.376 -8.294 -4.871 1.00 97.06 143 ASP A N 1
ATOM 1150 C CA . ASP A 1 143 ? -5.580 -7.140 -4.461 1.00 97.06 143 ASP A CA 1
ATOM 1151 C C . ASP A 1 143 ? -4.121 -7.277 -4.940 1.00 97.06 143 ASP A C 1
ATOM 1153 O O . ASP A 1 143 ? -3.390 -8.158 -4.471 1.00 97.06 143 ASP A O 1
ATOM 1157 N N . PRO A 1 144 ? -3.635 -6.404 -5.842 1.00 97.69 144 PRO A N 1
ATOM 1158 C CA . PRO A 1 144 ? -2.255 -6.467 -6.318 1.00 97.69 144 PRO A CA 1
ATOM 1159 C C . PRO A 1 144 ? -1.240 -5.971 -5.273 1.00 97.69 144 PRO A C 1
ATOM 1161 O O . PRO A 1 144 ? -0.052 -6.294 -5.366 1.00 97.69 144 PRO A O 1
ATOM 1164 N N . ARG A 1 145 ? -1.659 -5.200 -4.258 1.00 97.81 145 ARG A N 1
ATOM 1165 C CA . ARG A 1 145 ? -0.744 -4.488 -3.346 1.00 97.81 145 ARG A CA 1
ATOM 1166 C C . ARG A 1 145 ? 0.134 -5.422 -2.500 1.00 97.81 145 ARG A C 1
ATOM 1168 O O . ARG A 1 145 ? 1.340 -5.169 -2.427 1.00 97.81 145 ARG A O 1
ATOM 1175 N N . PRO A 1 146 ? -0.375 -6.522 -1.904 1.00 98.50 146 PRO A N 1
ATOM 1176 C CA . PRO A 1 146 ? 0.473 -7.493 -1.213 1.00 98.50 146 PRO A CA 1
ATOM 1177 C C . PRO A 1 146 ? 1.539 -8.125 -2.122 1.00 98.50 146 PRO A C 1
ATOM 1179 O O . PRO A 1 146 ? 2.671 -8.357 -1.693 1.00 98.50 146 PRO A O 1
ATOM 1182 N N . LEU A 1 147 ? 1.206 -8.376 -3.395 1.00 98.81 147 LEU A N 1
ATOM 1183 C CA . LEU A 1 147 ? 2.146 -8.919 -4.379 1.00 98.81 147 LEU A CA 1
ATOM 1184 C C . LEU A 1 147 ? 3.245 -7.901 -4.701 1.00 98.81 147 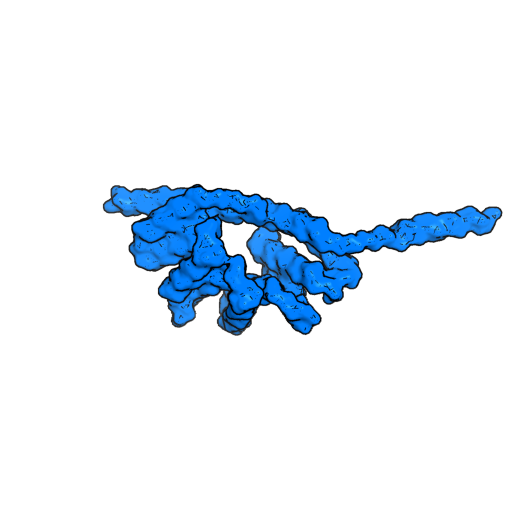LEU A C 1
ATOM 1186 O O . LEU A 1 147 ? 4.422 -8.260 -4.695 1.00 98.81 147 LEU A O 1
ATOM 1190 N N . ILE A 1 148 ? 2.880 -6.632 -4.908 1.00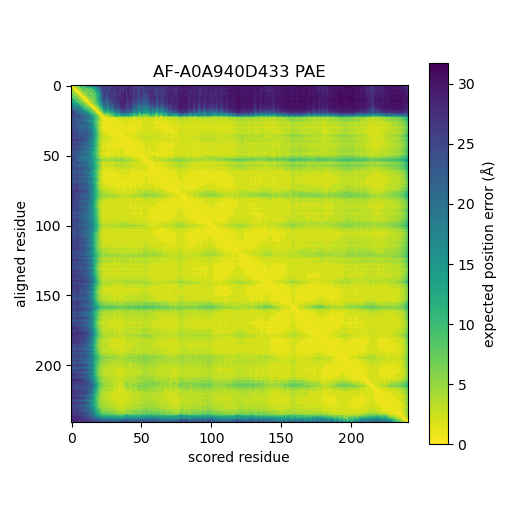 98.69 148 ILE A N 1
ATOM 1191 C CA . ILE A 1 148 ? 3.840 -5.537 -5.112 1.00 98.69 148 ILE A CA 1
ATOM 1192 C C . ILE A 1 148 ? 4.790 -5.431 -3.915 1.00 98.69 148 ILE A C 1
ATOM 1194 O O . ILE A 1 148 ? 6.007 -5.428 -4.098 1.00 98.69 148 ILE A O 1
ATOM 1198 N N . ALA A 1 149 ? 4.264 -5.438 -2.689 1.00 98.38 149 ALA A N 1
ATOM 1199 C CA . ALA A 1 149 ? 5.084 -5.347 -1.485 1.00 98.38 149 ALA A CA 1
ATOM 1200 C C . ALA A 1 149 ? 6.072 -6.522 -1.350 1.00 98.38 149 ALA A C 1
ATOM 1202 O O . ALA A 1 149 ? 7.235 -6.328 -0.985 1.00 98.38 149 ALA A O 1
ATOM 1203 N N . MET A 1 150 ? 5.651 -7.747 -1.682 1.00 98.50 150 MET A N 1
ATOM 1204 C CA . MET A 1 150 ? 6.552 -8.905 -1.714 1.00 98.50 150 MET A CA 1
ATOM 1205 C C . MET A 1 150 ? 7.640 -8.753 -2.782 1.00 98.50 150 MET A C 1
ATOM 1207 O O . MET A 1 150 ? 8.806 -9.064 -2.521 1.00 98.50 150 MET A O 1
ATOM 1211 N N . GLY A 1 151 ? 7.289 -8.239 -3.964 1.00 98.38 151 GLY A N 1
ATOM 1212 C CA . GLY A 1 151 ? 8.262 -7.921 -5.006 1.00 98.38 151 GLY A CA 1
ATOM 1213 C C . GLY A 1 151 ? 9.299 -6.899 -4.532 1.00 98.38 151 GLY A C 1
ATOM 1214 O O . GLY A 1 151 ? 10.503 -7.126 -4.674 1.00 98.38 151 GLY A O 1
ATOM 1215 N N . ASP A 1 152 ? 8.847 -5.833 -3.869 1.00 98.00 152 ASP A N 1
ATOM 1216 C CA . ASP A 1 152 ? 9.709 -4.817 -3.265 1.00 98.00 152 ASP A CA 1
ATOM 1217 C C . ASP A 1 152 ? 10.663 -5.410 -2.231 1.00 98.00 152 ASP A C 1
ATOM 1219 O O . ASP A 1 152 ? 11.869 -5.157 -2.295 1.00 98.00 152 ASP A O 1
ATOM 1223 N N . LYS A 1 153 ? 10.167 -6.267 -1.329 1.00 97.19 153 LYS A N 1
ATOM 1224 C CA . LYS A 1 153 ? 11.022 -6.972 -0.368 1.00 97.19 153 LYS A CA 1
ATOM 1225 C C . LYS A 1 153 ? 12.165 -7.694 -1.082 1.00 97.19 153 LYS A C 1
ATOM 1227 O O . LYS A 1 153 ? 13.324 -7.533 -0.689 1.00 97.19 153 LYS A O 1
ATOM 1232 N N . TYR A 1 154 ? 11.863 -8.512 -2.089 1.00 97.94 154 TYR A N 1
ATOM 1233 C CA . TYR A 1 154 ? 12.880 -9.306 -2.785 1.00 97.94 154 TYR A CA 1
ATOM 1234 C C . TYR A 1 154 ? 13.832 -8.454 -3.627 1.00 97.94 154 TYR A C 1
ATOM 1236 O O . TYR A 1 154 ? 14.997 -8.823 -3.779 1.00 97.94 154 TYR A O 1
ATOM 1244 N N . MET A 1 155 ? 13.370 -7.316 -4.141 1.00 97.62 155 MET A N 1
ATOM 1245 C CA . MET A 1 155 ? 14.198 -6.378 -4.894 1.00 97.62 155 MET A CA 1
ATOM 1246 C C . MET A 1 155 ? 15.155 -5.592 -3.985 1.00 97.62 155 MET A C 1
ATOM 1248 O O . MET A 1 155 ? 16.324 -5.411 -4.335 1.00 97.62 155 MET A O 1
ATOM 1252 N N . GLN A 1 156 ? 14.676 -5.132 -2.826 1.00 94.25 156 GLN A N 1
ATOM 1253 C CA . GLN A 1 156 ? 15.364 -4.134 -2.000 1.00 94.25 156 GLN A CA 1
ATOM 1254 C C . GLN A 1 156 ? 16.154 -4.724 -0.822 1.00 94.25 156 GLN A C 1
ATOM 1256 O O . GLN A 1 156 ? 17.086 -4.088 -0.327 1.00 94.25 156 GLN A O 1
ATOM 1261 N N . SER A 1 157 ? 15.834 -5.944 -0.378 1.00 92.69 157 SER A N 1
ATOM 1262 C CA . SER A 1 157 ? 16.542 -6.578 0.742 1.00 92.69 157 SER A CA 1
ATOM 1263 C C . SER A 1 157 ? 18.036 -6.798 0.442 1.00 92.69 157 SER A C 1
ATOM 1265 O O . SER A 1 157 ? 18.435 -6.920 -0.718 1.00 92.69 157 SER A O 1
ATOM 1267 N N . PRO A 1 158 ? 18.903 -6.891 1.466 1.00 90.88 158 PRO A N 1
ATOM 1268 C CA . PRO A 1 158 ? 20.295 -7.289 1.277 1.00 90.88 158 PRO A CA 1
ATOM 1269 C C . PRO A 1 158 ? 20.422 -8.781 0.922 1.00 90.88 158 PRO A C 1
ATOM 1271 O O . PRO A 1 158 ? 19.499 -9.577 1.107 1.00 90.88 158 PRO A O 1
ATOM 1274 N N . TRP A 1 159 ? 21.593 -9.183 0.427 1.00 87.62 159 TRP A N 1
ATOM 1275 C CA . TRP A 1 159 ? 21.936 -10.602 0.278 1.00 87.62 159 TRP A CA 1
ATOM 1276 C C . TRP A 1 159 ? 21.952 -11.289 1.663 1.00 87.62 159 TRP A C 1
ATOM 1278 O O . TRP A 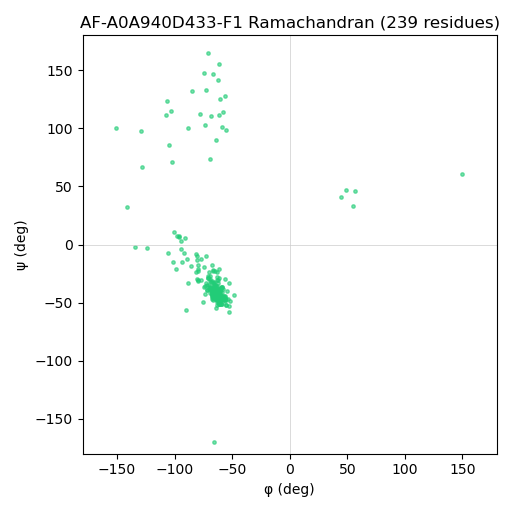1 159 ? 22.399 -10.657 2.622 1.00 87.62 159 TRP A O 1
ATOM 1288 N N . PRO A 1 160 ? 21.475 -12.542 1.811 1.00 92.69 160 PRO A N 1
ATOM 1289 C CA . PRO A 1 160 ? 20.992 -13.467 0.774 1.00 92.69 160 PRO A CA 1
ATOM 1290 C C . PRO A 1 160 ? 19.482 -13.384 0.488 1.00 92.69 160 PRO A C 1
ATOM 1292 O O . PRO A 1 160 ? 18.962 -14.197 -0.267 1.00 92.69 160 PRO A O 1
ATOM 1295 N N . ILE A 1 161 ? 18.759 -12.434 1.089 1.00 93.12 161 ILE A N 1
ATOM 1296 C CA . ILE A 1 161 ? 17.301 -12.303 0.917 1.00 93.12 161 ILE A CA 1
ATOM 1297 C C . ILE A 1 161 ? 16.963 -11.757 -0.475 1.00 93.12 161 ILE A C 1
ATOM 1299 O O . ILE A 1 161 ? 15.941 -12.128 -1.053 1.00 93.12 161 ILE A O 1
ATOM 1303 N N . ARG A 1 162 ? 17.825 -10.890 -1.022 1.00 96.00 162 ARG A N 1
ATOM 1304 C CA . ARG A 1 162 ? 17.645 -10.311 -2.355 1.00 96.00 162 ARG A CA 1
ATOM 1305 C C . ARG A 1 162 ? 17.515 -11.383 -3.428 1.00 96.00 162 ARG A C 1
ATOM 1307 O O . ARG A 1 162 ? 18.402 -12.221 -3.576 1.00 96.00 162 ARG A O 1
ATOM 1314 N N . ASN A 1 163 ? 16.459 -11.293 -4.226 1.00 97.94 163 ASN A N 1
ATOM 1315 C CA . ASN A 1 163 ? 16.215 -12.207 -5.331 1.00 97.94 163 ASN A CA 1
ATOM 1316 C C . ASN A 1 163 ? 15.423 -11.500 -6.440 1.00 97.94 163 ASN A C 1
ATOM 1318 O O . ASN A 1 163 ? 14.207 -11.345 -6.352 1.00 97.94 163 ASN A O 1
ATOM 1322 N N . TYR A 1 164 ? 16.120 -11.064 -7.490 1.00 98.06 164 TYR A N 1
ATOM 1323 C CA . TYR A 1 164 ? 15.503 -10.312 -8.584 1.00 98.06 164 TYR A CA 1
ATOM 1324 C C . TYR A 1 164 ? 14.520 -11.152 -9.406 1.00 98.06 164 TYR A C 1
ATOM 1326 O O . TYR A 1 164 ? 13.513 -10.622 -9.861 1.00 98.06 164 TYR A O 1
ATOM 1334 N N . GLN A 1 165 ? 14.748 -12.460 -9.530 1.00 98.12 165 GLN A N 1
ATOM 1335 C CA . GLN A 1 165 ? 13.829 -13.365 -10.219 1.00 98.12 165 GLN A CA 1
ATOM 1336 C C . GLN A 1 165 ? 12.506 -13.502 -9.457 1.00 98.12 165 GLN A C 1
ATOM 1338 O O . GLN A 1 165 ? 11.435 -13.444 -10.055 1.00 98.12 165 GLN A O 1
ATOM 1343 N N . LEU A 1 166 ? 12.560 -13.642 -8.127 1.00 98.19 166 LEU A N 1
ATOM 1344 C CA . LEU A 1 166 ? 11.348 -13.655 -7.306 1.00 98.19 166 LEU A CA 1
ATOM 1345 C C . LEU A 1 166 ? 10.636 -12.304 -7.344 1.00 98.19 166 LEU A C 1
ATOM 1347 O O . LEU A 1 166 ? 9.414 -12.287 -7.469 1.00 98.19 166 LEU A O 1
ATOM 1351 N N . ALA A 1 167 ? 11.374 -11.191 -7.295 1.00 98.69 167 ALA A N 1
ATOM 1352 C CA . ALA A 1 167 ? 10.783 -9.863 -7.441 1.00 98.69 167 ALA A CA 1
ATOM 1353 C C . ALA A 1 167 ? 10.007 -9.729 -8.764 1.00 98.69 167 ALA A C 1
ATOM 1355 O O . ALA A 1 167 ? 8.847 -9.323 -8.750 1.00 98.69 167 ALA A O 1
ATOM 1356 N N . GLU A 1 168 ? 10.602 -10.159 -9.885 1.00 98.69 168 GLU A N 1
ATOM 1357 C CA . GLU A 1 168 ? 9.952 -10.162 -11.203 1.00 98.69 168 GLU A CA 1
ATOM 1358 C C . GLU A 1 168 ? 8.651 -10.972 -11.184 1.00 98.69 168 GLU A C 1
ATOM 1360 O O . GLU A 1 168 ? 7.616 -10.485 -11.638 1.00 98.69 168 GLU A O 1
ATOM 1365 N N . ILE A 1 169 ? 8.679 -12.182 -10.611 1.00 98.69 169 ILE A N 1
ATOM 1366 C CA . ILE A 1 169 ? 7.503 -13.058 -10.506 1.00 98.69 169 ILE A CA 1
ATOM 1367 C C . ILE A 1 169 ? 6.377 -12.379 -9.720 1.00 98.69 169 ILE A C 1
ATOM 1369 O O . ILE A 1 169 ? 5.221 -12.450 -10.136 1.00 98.69 169 ILE A O 1
ATOM 1373 N N . TYR A 1 170 ? 6.684 -11.732 -8.594 1.00 98.81 170 TYR A N 1
ATOM 1374 C CA . TYR A 1 170 ? 5.673 -11.056 -7.780 1.00 98.81 170 TYR A CA 1
ATOM 1375 C C . TYR A 1 170 ? 5.067 -9.845 -8.491 1.00 98.81 170 TYR A C 1
ATOM 1377 O O . TYR A 1 170 ? 3.844 -9.729 -8.534 1.00 98.81 170 TYR A O 1
ATOM 1385 N N . PHE A 1 171 ? 5.880 -8.997 -9.125 1.00 98.81 171 PHE A N 1
ATOM 1386 C CA . PHE A 1 171 ? 5.350 -7.861 -9.881 1.00 98.81 171 PHE A CA 1
ATOM 1387 C C . PHE A 1 171 ? 4.546 -8.300 -11.113 1.00 98.81 171 PHE A C 1
ATOM 1389 O O . PHE A 1 171 ? 3.500 -7.731 -11.409 1.00 98.81 171 PHE A O 1
ATOM 1396 N N . GLN A 1 172 ? 4.968 -9.361 -11.808 1.00 98.62 172 GLN A N 1
ATOM 1397 C CA . GLN A 1 172 ? 4.181 -9.936 -12.903 1.00 98.62 172 GLN A CA 1
ATOM 1398 C C . GLN A 1 172 ? 2.861 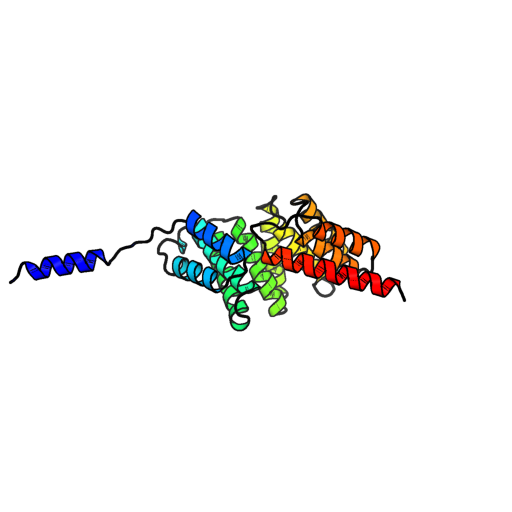-10.542 -12.418 1.00 98.62 172 GLN A C 1
ATOM 1400 O O . GLN A 1 172 ? 1.872 -10.480 -13.139 1.00 98.62 172 GLN A O 1
ATOM 1405 N N . LYS A 1 173 ? 2.824 -11.140 -11.221 1.00 98.62 173 LYS A N 1
ATOM 1406 C CA . LYS A 1 173 ? 1.566 -11.586 -10.607 1.00 98.62 173 LYS A CA 1
ATOM 1407 C C . LYS A 1 173 ? 0.662 -10.401 -10.276 1.00 98.62 173 LYS A C 1
ATOM 1409 O O . LYS A 1 173 ? -0.523 -10.497 -10.556 1.00 98.62 173 LYS A O 1
ATOM 1414 N N . ALA A 1 174 ? 1.208 -9.299 -9.760 1.00 98.62 174 ALA A N 1
ATOM 1415 C CA . ALA A 1 174 ? 0.432 -8.085 -9.510 1.00 98.62 174 ALA A CA 1
ATOM 1416 C C . ALA A 1 174 ? -0.242 -7.574 -10.796 1.00 98.62 174 ALA A C 1
ATOM 1418 O O . ALA A 1 174 ? -1.448 -7.373 -10.791 1.00 98.62 174 ALA A O 1
ATOM 1419 N N . LEU A 1 175 ? 0.484 -7.518 -11.921 1.00 98.25 175 LEU A N 1
ATOM 1420 C CA . LEU A 1 175 ? -0.094 -7.152 -13.227 1.00 98.25 175 LEU A CA 1
ATOM 1421 C C . LEU A 1 175 ? -1.080 -8.175 -13.810 1.00 98.25 175 LEU A C 1
ATOM 1423 O O . LEU A 1 175 ? -1.811 -7.865 -14.743 1.00 98.25 175 LEU A O 1
ATOM 1427 N N . LYS A 1 176 ? -1.086 -9.421 -13.324 1.00 98.31 176 LYS A N 1
ATOM 1428 C CA . LYS A 1 176 ? -2.131 -10.390 -13.694 1.00 98.31 176 LYS A CA 1
ATOM 1429 C C . LYS A 1 176 ? -3.419 -10.157 -12.913 1.00 98.31 176 LYS A C 1
ATOM 1431 O O . LYS A 1 176 ? -4.478 -10.477 -13.436 1.00 98.31 176 LYS A O 1
ATOM 1436 N N . VAL A 1 177 ? -3.304 -9.666 -11.679 1.00 98.00 177 VAL A N 1
ATOM 1437 C CA . VAL A 1 177 ? -4.441 -9.304 -10.825 1.00 98.00 177 VAL A CA 1
ATOM 1438 C C . VAL A 1 177 ? -5.046 -7.984 -11.299 1.00 98.00 177 VAL A C 1
ATOM 1440 O O . VAL A 1 177 ? -6.243 -7.924 -11.550 1.00 98.00 177 VAL A O 1
ATOM 1443 N N . ASP A 1 178 ? -4.210 -6.966 -11.500 1.00 97.31 178 ASP A N 1
ATOM 1444 C CA . ASP A 1 178 ? -4.601 -5.663 -12.039 1.00 97.31 178 ASP A CA 1
ATOM 1445 C C . ASP A 1 178 ? -3.673 -5.275 -13.208 1.00 97.31 178 ASP A C 1
ATOM 1447 O O . ASP A 1 178 ? -2.558 -4.788 -12.982 1.00 97.31 178 ASP A O 1
ATOM 1451 N N . PRO A 1 179 ? -4.096 -5.512 -14.466 1.00 96.69 179 PRO A N 1
ATOM 1452 C CA . PRO A 1 179 ? -3.329 -5.141 -15.656 1.00 96.69 179 PRO A CA 1
ATOM 1453 C C . PRO A 1 179 ? -3.063 -3.639 -15.806 1.00 96.69 179 PRO A C 1
ATOM 1455 O O . PRO A 1 179 ? -2.110 -3.273 -16.499 1.00 96.69 179 PRO A O 1
ATOM 1458 N N . ASP A 1 180 ? -3.865 -2.799 -15.147 1.00 95.69 180 ASP A N 1
ATOM 1459 C CA . ASP A 1 180 ? -3.789 -1.341 -15.223 1.00 95.69 180 ASP A CA 1
ATOM 1460 C C . ASP A 1 180 ? -3.055 -0.736 -14.008 1.00 95.69 180 ASP A C 1
ATOM 1462 O O . ASP A 1 180 ? -3.026 0.486 -13.827 1.00 95.69 180 ASP A O 1
ATOM 1466 N N . ASP A 1 181 ? -2.401 -1.564 -13.182 1.00 96.88 181 ASP A N 1
ATOM 1467 C CA . ASP A 1 181 ? -1.642 -1.072 -12.036 1.00 96.88 181 ASP A CA 1
ATOM 1468 C C . ASP A 1 181 ? -0.321 -0.403 -12.469 1.00 96.88 181 ASP A C 1
ATOM 1470 O O . ASP A 1 181 ? 0.693 -1.039 -12.794 1.00 96.88 181 ASP A O 1
ATOM 1474 N N . ILE A 1 182 ? -0.337 0.933 -12.449 1.00 98.19 182 ILE A N 1
ATOM 1475 C CA . ILE A 1 182 ? 0.813 1.785 -12.778 1.00 98.19 182 ILE A CA 1
ATOM 1476 C C . ILE A 1 182 ? 2.007 1.481 -11.864 1.00 98.19 182 ILE A C 1
ATOM 1478 O O . ILE A 1 182 ? 3.148 1.465 -12.334 1.00 98.19 182 ILE A O 1
ATOM 1482 N N . GLU A 1 183 ? 1.778 1.215 -10.574 1.00 98.06 183 GLU A N 1
ATOM 1483 C CA . GLU A 1 183 ? 2.863 0.929 -9.636 1.00 98.06 183 GLU A CA 1
ATOM 1484 C C . GLU A 1 183 ? 3.595 -0.353 -10.032 1.00 98.06 183 GLU A C 1
ATOM 1486 O O . GLU A 1 183 ? 4.814 -0.324 -10.176 1.00 98.06 183 GLU A O 1
ATOM 1491 N N . ALA A 1 184 ? 2.891 -1.450 -10.300 1.00 98.38 184 ALA A N 1
ATOM 1492 C CA . ALA A 1 184 ? 3.500 -2.705 -10.725 1.00 98.38 184 ALA A CA 1
ATOM 1493 C C . ALA A 1 184 ? 4.313 -2.550 -12.027 1.00 98.38 184 ALA A C 1
ATOM 1495 O O . ALA A 1 184 ? 5.402 -3.126 -12.145 1.00 98.38 184 ALA A O 1
ATOM 1496 N N . CYS A 1 185 ? 3.852 -1.719 -12.973 1.00 98.56 185 CYS A N 1
ATOM 1497 C CA . CYS A 1 185 ? 4.625 -1.365 -14.169 1.00 98.56 185 CYS A CA 1
ATOM 1498 C C . CYS A 1 185 ? 5.937 -0.649 -13.812 1.00 98.56 185 CYS A C 1
ATOM 1500 O O . CYS A 1 185 ? 7.015 -1.067 -14.244 1.00 98.56 185 CYS A O 1
ATOM 1502 N N . VAL A 1 186 ? 5.872 0.399 -12.987 1.00 98.69 186 VAL A N 1
ATOM 1503 C CA . VAL A 1 186 ? 7.062 1.154 -12.563 1.00 98.69 186 VAL A CA 1
ATOM 1504 C C . VAL A 1 186 ? 8.023 0.277 -11.760 1.00 98.69 186 VAL A C 1
ATOM 1506 O O . VAL A 1 186 ? 9.233 0.332 -11.971 1.00 98.69 186 VAL A O 1
ATOM 1509 N N . LYS A 1 187 ? 7.514 -0.597 -10.891 1.00 98.69 187 LYS A N 1
ATOM 1510 C CA . LYS A 1 187 ? 8.329 -1.536 -10.109 1.00 98.69 187 LYS A CA 1
ATOM 1511 C C . LYS A 1 187 ? 9.072 -2.534 -10.992 1.00 98.69 187 LYS A C 1
ATOM 1513 O O . LYS A 1 187 ? 10.245 -2.805 -10.738 1.00 98.69 187 LYS A O 1
ATOM 1518 N N . LEU A 1 188 ? 8.447 -3.024 -12.065 1.00 98.75 188 LEU A N 1
ATOM 1519 C CA . LEU A 1 188 ? 9.144 -3.825 -13.073 1.00 98.75 188 LEU A CA 1
ATOM 1520 C C . LEU A 1 188 ? 10.237 -3.018 -13.773 1.00 98.75 188 LEU A C 1
ATOM 1522 O O . LEU A 1 188 ? 11.348 -3.519 -13.911 1.00 98.75 188 LEU A O 1
ATOM 1526 N N . ALA A 1 189 ? 9.973 -1.773 -14.173 1.00 98.50 189 ALA A N 1
ATOM 1527 C CA . ALA A 1 189 ? 11.002 -0.929 -14.780 1.00 98.50 189 ALA A CA 1
ATOM 1528 C C . ALA A 1 189 ? 12.207 -0.712 -13.845 1.00 98.50 189 ALA A C 1
ATOM 1530 O O . ALA A 1 189 ? 13.346 -0.910 -14.268 1.00 98.50 189 ALA A O 1
ATOM 1531 N N . LEU A 1 190 ? 11.962 -0.403 -12.568 1.00 98.56 190 LEU A N 1
ATOM 1532 C CA . LEU A 1 190 ? 13.001 -0.266 -11.540 1.00 98.56 190 LEU A CA 1
ATOM 1533 C C . LEU A 1 190 ? 13.775 -1.573 -11.320 1.00 98.56 190 LEU A C 1
ATOM 1535 O O . LEU A 1 190 ? 14.992 -1.560 -11.149 1.00 98.56 190 LEU A O 1
ATOM 1539 N N . LEU A 1 191 ? 13.105 -2.724 -11.363 1.00 98.50 191 LEU A N 1
ATOM 1540 C CA . LEU A 1 191 ? 13.779 -4.019 -11.306 1.00 98.50 191 LEU A CA 1
ATOM 1541 C C . LEU A 1 191 ? 14.703 -4.229 -12.515 1.00 98.50 191 LEU A C 1
ATOM 1543 O O . LEU A 1 191 ? 15.836 -4.688 -12.353 1.00 98.50 191 LEU A O 1
ATOM 1547 N N . TYR A 1 192 ? 14.243 -3.878 -13.718 1.00 98.31 192 TYR A N 1
ATOM 1548 C CA . TYR A 1 192 ? 15.034 -4.025 -14.941 1.00 98.31 192 TYR A CA 1
ATOM 1549 C C . TYR A 1 192 ? 16.216 -3.068 -15.024 1.00 98.31 192 TYR A C 1
ATOM 1551 O O . TYR A 1 192 ? 17.239 -3.423 -15.606 1.00 98.31 192 TYR A O 1
ATOM 1559 N N . GLU A 1 193 ? 16.130 -1.917 -14.366 1.00 97.06 193 GLU A N 1
ATOM 1560 C CA . GLU A 1 193 ? 17.275 -1.045 -14.125 1.00 97.06 193 GLU A CA 1
ATOM 1561 C C . GLU A 1 193 ? 18.350 -1.762 -13.293 1.00 97.06 193 GLU A C 1
ATOM 1563 O O . GLU A 1 193 ? 19.522 -1.782 -13.677 1.00 97.06 193 GLU A O 1
ATOM 1568 N N . ARG A 1 194 ? 17.967 -2.466 -12.214 1.00 96.12 194 ARG A N 1
ATOM 1569 C CA . ARG A 1 194 ? 18.920 -3.222 -11.373 1.00 96.12 194 ARG A CA 1
ATOM 1570 C C . ARG A 1 194 ? 19.643 -4.336 -12.124 1.00 96.12 194 ARG A C 1
ATOM 1572 O O . ARG A 1 194 ? 20.799 -4.617 -11.808 1.00 96.12 194 ARG A O 1
ATOM 1579 N N . VAL A 1 195 ? 18.983 -4.967 -13.095 1.00 96.06 195 VAL A N 1
ATOM 1580 C CA . VAL A 1 195 ? 19.575 -6.038 -13.920 1.00 96.06 195 VAL A CA 1
ATOM 1581 C C . VAL A 1 195 ? 20.089 -5.548 -15.279 1.00 96.06 195 VAL A C 1
ATOM 1583 O O . VAL A 1 195 ? 20.535 -6.365 -16.081 1.00 96.06 195 VAL A O 1
ATOM 1586 N N . LYS A 1 196 ? 20.085 -4.228 -15.515 1.00 96.12 196 LYS A N 1
ATOM 1587 C CA . LYS A 1 196 ? 20.596 -3.563 -16.725 1.00 96.12 196 LYS A CA 1
ATOM 1588 C C . LYS A 1 196 ? 19.956 -4.064 -18.031 1.00 96.12 196 LYS A C 1
ATOM 1590 O O . LYS A 1 196 ? 20.656 -4.307 -19.012 1.00 96.12 196 LYS A O 1
ATOM 1595 N N . ASP A 1 197 ? 18.627 -4.199 -18.056 1.00 96.94 197 ASP A N 1
ATOM 1596 C CA . ASP A 1 197 ? 17.856 -4.531 -19.266 1.00 96.94 197 ASP A CA 1
ATOM 1597 C C . ASP A 1 197 ? 17.112 -3.291 -19.814 1.00 96.94 197 ASP A C 1
ATOM 1599 O O . ASP A 1 197 ? 15.927 -3.090 -19.523 1.00 96.94 197 ASP A O 1
ATOM 1603 N N . PRO A 1 198 ? 17.766 -2.450 -20.642 1.00 96.19 198 PRO A N 1
ATOM 1604 C CA . PRO A 1 198 ? 17.189 -1.193 -21.125 1.00 96.19 198 PRO A CA 1
ATOM 1605 C C . PRO A 1 198 ? 15.934 -1.389 -21.985 1.00 96.19 198 PRO A C 1
ATOM 1607 O O . PRO A 1 198 ? 15.049 -0.530 -22.010 1.00 96.19 198 PRO A O 1
ATOM 1610 N N . LYS A 1 199 ? 15.811 -2.537 -22.669 1.00 96.88 199 LYS A N 1
ATOM 1611 C CA . LYS A 1 199 ? 14.633 -2.843 -23.493 1.00 96.88 199 LYS A CA 1
ATOM 1612 C C . LYS A 1 199 ? 13.403 -3.006 -22.612 1.00 96.88 199 LYS A C 1
ATOM 1614 O O . LYS A 1 199 ? 12.345 -2.453 -22.923 1.00 96.88 199 LYS A O 1
ATOM 1619 N N . ARG A 1 200 ? 13.536 -3.752 -21.513 1.00 97.81 200 ARG A N 1
ATOM 1620 C CA . ARG A 1 200 ? 12.429 -3.964 -20.578 1.00 97.81 200 ARG A CA 1
ATOM 1621 C C . ARG A 1 200 ? 12.138 -2.726 -19.737 1.00 97.81 200 ARG A C 1
ATOM 1623 O O . ARG A 1 200 ? 10.959 -2.443 -19.551 1.00 97.81 200 ARG A O 1
ATOM 1630 N N . ILE A 1 201 ? 13.149 -1.946 -19.335 1.00 98.31 201 ILE A N 1
ATOM 1631 C CA . ILE A 1 201 ? 12.931 -0.634 -18.692 1.00 98.31 201 ILE A CA 1
ATOM 1632 C C . ILE A 1 201 ? 12.001 0.211 -19.569 1.00 98.31 201 ILE A C 1
ATOM 1634 O O . ILE A 1 201 ? 10.892 0.546 -19.156 1.00 98.31 201 ILE A O 1
ATOM 1638 N N . LYS A 1 202 ? 12.392 0.462 -20.827 1.00 98.06 202 LYS A N 1
ATOM 1639 C CA . LYS A 1 202 ? 11.598 1.271 -21.761 1.00 98.06 202 LYS A CA 1
ATOM 1640 C C . LYS A 1 202 ? 10.179 0.732 -21.946 1.00 98.06 202 LYS A C 1
ATOM 1642 O O . LYS A 1 202 ? 9.231 1.511 -21.931 1.00 98.06 202 LYS A O 1
ATOM 1647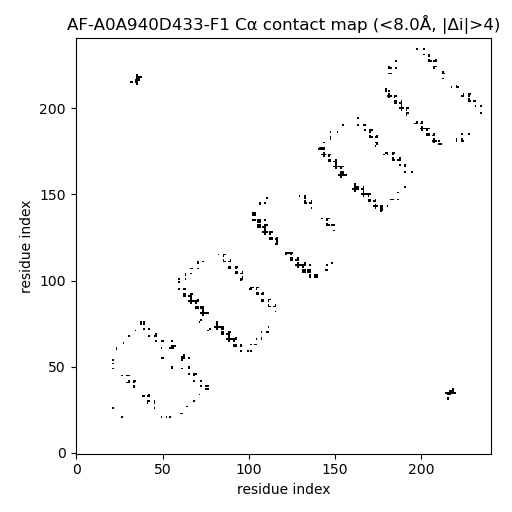 N N . LYS A 1 203 ? 10.024 -0.589 -22.105 1.00 98.12 203 LYS A N 1
ATOM 1648 C CA . LYS A 1 203 ? 8.713 -1.237 -22.271 1.00 98.12 203 LYS A CA 1
ATOM 1649 C C . LYS A 1 203 ? 7.759 -0.891 -21.123 1.00 98.12 203 LYS A C 1
ATOM 1651 O O . LYS A 1 203 ? 6.636 -0.473 -21.385 1.00 98.12 203 LYS A O 1
ATOM 1656 N N . TYR A 1 204 ? 8.191 -1.087 -19.879 1.00 98.44 204 TYR A N 1
ATOM 1657 C CA . TYR A 1 204 ? 7.311 -0.923 -18.720 1.00 98.44 204 TYR A CA 1
ATOM 1658 C C . TYR A 1 204 ? 7.073 0.543 -18.348 1.00 98.44 204 TYR A C 1
ATOM 1660 O O . TYR A 1 204 ? 5.970 0.873 -17.922 1.00 98.44 204 TYR A O 1
ATOM 1668 N N . LEU A 1 205 ? 8.041 1.434 -18.588 1.00 98.50 205 LEU A N 1
ATOM 1669 C CA . LEU A 1 205 ? 7.831 2.876 -18.418 1.00 98.50 205 LEU A CA 1
ATOM 1670 C C . LEU A 1 205 ? 6.811 3.434 -19.419 1.00 98.50 205 LEU A C 1
ATOM 1672 O O . LEU A 1 205 ? 5.937 4.209 -19.042 1.00 98.50 205 LEU A O 1
ATOM 1676 N N . LEU A 1 206 ? 6.883 3.017 -20.689 1.00 98.38 206 LEU A N 1
ATOM 1677 C CA . LEU A 1 206 ? 5.891 3.418 -21.693 1.00 98.38 206 LEU A CA 1
ATOM 1678 C C . LEU A 1 206 ? 4.496 2.877 -21.365 1.00 98.38 206 LEU A C 1
ATOM 1680 O O . LEU A 1 206 ? 3.516 3.596 -21.544 1.00 98.38 206 LEU A O 1
ATOM 1684 N N . LEU A 1 207 ? 4.408 1.645 -20.852 1.00 98.12 207 LEU A N 1
ATOM 1685 C CA . LEU A 1 207 ? 3.141 1.086 -20.385 1.00 98.12 207 LEU A CA 1
ATOM 1686 C C . LEU A 1 207 ? 2.563 1.923 -19.232 1.00 98.12 207 LEU A C 1
ATOM 1688 O O . LEU A 1 207 ? 1.434 2.388 -19.348 1.00 98.12 207 LEU A O 1
ATOM 1692 N N . ALA A 1 208 ? 3.352 2.211 -18.190 1.00 97.94 208 ALA A N 1
ATOM 1693 C CA . ALA A 1 208 ? 2.931 3.038 -17.053 1.00 97.94 208 ALA A CA 1
ATOM 1694 C C . ALA A 1 208 ? 2.395 4.421 -17.474 1.00 97.94 208 ALA A C 1
ATOM 1696 O O . ALA A 1 208 ? 1.394 4.895 -16.941 1.00 97.94 208 ALA A O 1
ATOM 1697 N N . LEU A 1 209 ? 3.033 5.061 -18.460 1.00 98.19 209 LEU A N 1
ATOM 1698 C CA . LEU A 1 209 ? 2.596 6.353 -18.999 1.00 98.19 209 LEU A CA 1
ATOM 1699 C C . LEU A 1 209 ? 1.308 6.267 -19.830 1.00 98.19 209 LEU A C 1
ATOM 1701 O O . LEU A 1 209 ? 0.572 7.249 -19.899 1.00 98.19 209 LEU A O 1
ATOM 1705 N N . SER A 1 210 ? 1.045 5.121 -20.463 1.00 97.88 210 SER A N 1
ATOM 1706 C CA . SER A 1 210 ? -0.144 4.914 -21.301 1.00 97.88 210 SER A CA 1
ATOM 1707 C C . SER A 1 210 ? -1.422 4.619 -20.511 1.00 97.88 210 SER A C 1
ATOM 1709 O O . SER A 1 210 ? -2.515 4.843 -21.027 1.00 97.88 210 SER A O 1
ATOM 1711 N N . LEU A 1 211 ? -1.292 4.129 -19.276 1.00 97.12 211 LEU A N 1
ATOM 1712 C CA . LEU A 1 211 ? -2.419 3.757 -18.422 1.00 97.12 211 LEU A CA 1
ATOM 1713 C C . LEU A 1 211 ? -3.133 4.997 -17.855 1.00 97.12 211 LEU A C 1
ATOM 1715 O O . LEU A 1 211 ? -2.482 6.016 -17.598 1.00 97.12 211 LEU A O 1
ATOM 1719 N N . PRO A 1 212 ? -4.460 4.955 -17.637 1.00 94.88 212 PRO A N 1
ATOM 1720 C CA . PRO A 1 212 ? -5.195 6.064 -17.033 1.00 94.88 212 PRO A CA 1
ATOM 1721 C C . PRO A 1 212 ? -4.781 6.275 -15.570 1.00 94.88 212 PRO A C 1
ATOM 1723 O O . PRO A 1 212 ? -4.441 5.335 -14.864 1.00 94.88 212 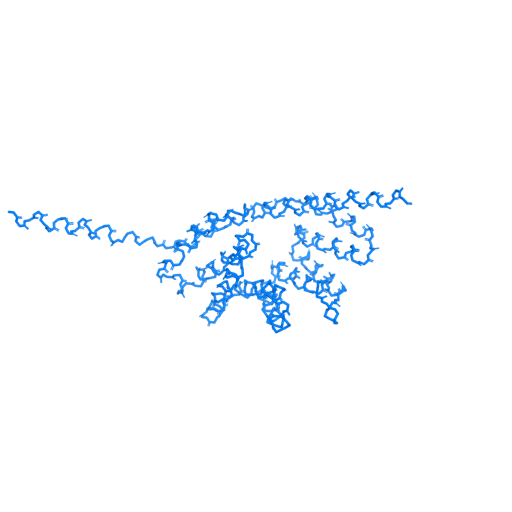PRO A O 1
ATOM 1726 N N . THR A 1 213 ? -4.792 7.527 -15.111 1.00 93.38 213 THR A N 1
ATOM 1727 C CA . THR A 1 213 ? -4.635 7.832 -13.679 1.00 93.38 213 THR A CA 1
ATOM 1728 C C . THR A 1 213 ? -5.915 7.437 -12.947 1.00 93.38 213 THR A C 1
ATOM 1730 O O . THR A 1 213 ? -6.997 7.789 -13.412 1.00 93.38 213 THR A O 1
ATOM 1733 N N . ARG A 1 214 ? -5.806 6.725 -11.820 1.00 92.25 214 ARG A N 1
ATOM 1734 C CA . ARG A 1 214 ? -6.967 6.292 -11.031 1.00 92.25 214 ARG A CA 1
ATOM 1735 C C . ARG A 1 214 ? -7.410 7.402 -10.077 1.00 92.25 214 ARG A C 1
ATOM 1737 O O . ARG A 1 214 ? -6.594 7.922 -9.318 1.00 92.25 214 ARG A O 1
ATOM 1744 N N . ASP A 1 215 ? -8.709 7.700 -10.047 1.00 88.75 215 ASP A N 1
ATOM 1745 C CA . ASP A 1 215 ? -9.298 8.740 -9.179 1.00 88.75 215 ASP A CA 1
ATOM 1746 C C . ASP A 1 215 ? -8.993 8.520 -7.687 1.00 88.75 215 ASP A C 1
ATOM 1748 O O . ASP A 1 215 ? -8.862 9.457 -6.900 1.00 88.75 215 ASP A O 1
ATOM 1752 N N . GLU A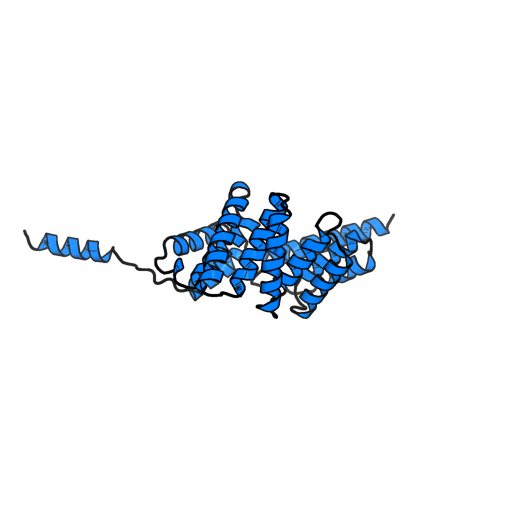 1 216 ? -8.827 7.262 -7.291 1.00 89.00 216 GLU A N 1
ATOM 1753 C CA . GLU A 1 216 ? -8.500 6.850 -5.929 1.00 89.00 216 GLU A CA 1
ATOM 1754 C C . GLU A 1 216 ? -7.027 7.039 -5.524 1.00 89.00 216 GLU A C 1
ATOM 1756 O O . GLU A 1 216 ? -6.705 6.912 -4.335 1.00 89.00 216 GLU A O 1
ATOM 1761 N N . TRP A 1 217 ? -6.146 7.303 -6.495 1.00 90.75 217 TRP A N 1
ATOM 1762 C CA . TRP A 1 217 ? -4.686 7.295 -6.355 1.00 90.75 217 TRP A CA 1
ATOM 1763 C C . TRP A 1 217 ? -4.019 8.430 -7.144 1.00 90.75 217 TRP A C 1
ATOM 1765 O O . TRP A 1 217 ? -2.899 8.268 -7.626 1.00 90.75 217 TRP A O 1
ATOM 1775 N N . VAL A 1 218 ? -4.688 9.579 -7.280 1.00 93.19 218 VAL A N 1
ATOM 1776 C CA . VAL A 1 218 ? -4.292 10.654 -8.207 1.00 93.19 218 VAL A CA 1
ATOM 1777 C C . VAL A 1 218 ? -2.857 11.120 -7.979 1.00 93.19 218 VAL A C 1
ATOM 1779 O O . VAL A 1 218 ? -2.068 11.153 -8.926 1.00 93.19 218 VAL A O 1
ATOM 1782 N N . GLU A 1 219 ? -2.500 11.458 -6.740 1.00 94.69 219 GLU A N 1
ATOM 1783 C CA . GLU A 1 219 ? -1.171 11.982 -6.415 1.00 94.69 219 GLU A CA 1
ATOM 1784 C C . GLU A 1 219 ? -0.085 10.915 -6.625 1.00 94.69 219 GLU A C 1
ATOM 1786 O O . GLU A 1 219 ? 0.955 11.165 -7.238 1.00 94.69 219 GLU A O 1
ATOM 1791 N N . LYS A 1 22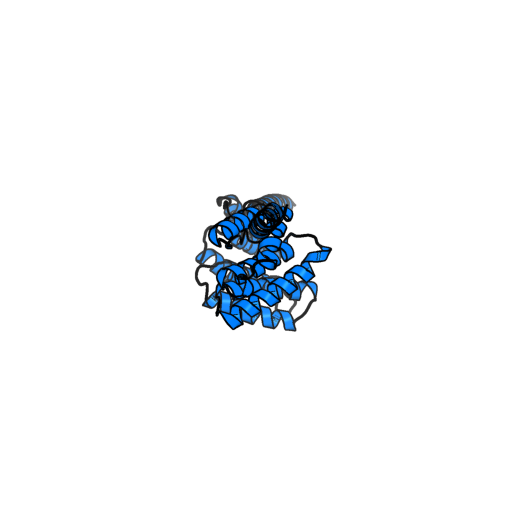0 ? -0.359 9.684 -6.182 1.00 94.69 220 LYS A N 1
ATOM 1792 C CA . LYS A 1 220 ? 0.551 8.543 -6.325 1.00 94.69 220 LYS A CA 1
ATOM 1793 C C . LYS A 1 220 ? 0.823 8.219 -7.796 1.00 94.69 220 LYS A C 1
ATOM 1795 O O . LYS A 1 220 ? 1.982 8.121 -8.198 1.00 94.69 220 LYS A O 1
ATOM 1800 N N . ASP A 1 221 ? -0.225 8.065 -8.597 1.00 96.56 221 ASP A N 1
ATOM 1801 C CA . ASP A 1 221 ? -0.115 7.740 -10.020 1.00 96.56 221 ASP A CA 1
ATOM 1802 C C . ASP A 1 221 ? 0.580 8.875 -10.790 1.00 96.56 221 ASP A C 1
ATOM 1804 O O . ASP A 1 221 ? 1.400 8.608 -11.671 1.00 96.56 221 ASP A O 1
ATOM 1808 N N . SER A 1 222 ? 0.327 10.137 -10.424 1.00 96.44 222 SER A N 1
ATOM 1809 C CA . SER A 1 222 ? 1.005 11.298 -11.018 1.00 96.44 222 SER A CA 1
ATOM 1810 C C . SER A 1 222 ? 2.513 11.264 -10.762 1.00 96.44 222 SER A C 1
ATOM 1812 O O . SER A 1 222 ? 3.292 11.359 -11.712 1.00 96.44 222 SER A O 1
ATOM 1814 N N . LYS A 1 223 ? 2.938 11.014 -9.515 1.00 97.25 223 LYS A N 1
ATOM 1815 C CA . LYS A 1 223 ? 4.362 10.852 -9.160 1.00 97.25 223 LYS A CA 1
ATOM 1816 C C . LYS A 1 223 ? 5.018 9.687 -9.897 1.00 97.25 223 LYS A C 1
ATOM 1818 O O . LYS A 1 223 ? 6.148 9.802 -10.367 1.00 97.25 223 LYS A O 1
ATOM 1823 N N . LEU A 1 224 ? 4.324 8.554 -10.015 1.00 98.06 224 LEU A N 1
ATOM 1824 C CA . LEU A 1 224 ? 4.834 7.375 -10.723 1.00 98.06 224 LEU A CA 1
ATOM 1825 C C . LEU A 1 224 ? 5.007 7.640 -12.224 1.00 98.06 224 LEU A C 1
ATOM 1827 O O . LEU A 1 224 ? 5.992 7.200 -12.825 1.00 98.06 224 LEU A O 1
ATOM 1831 N N . LYS A 1 225 ? 4.087 8.392 -12.832 1.00 98.12 225 LYS A N 1
ATOM 1832 C CA . LYS A 1 225 ? 4.196 8.823 -14.229 1.00 98.12 225 LYS A CA 1
ATOM 1833 C C . LYS A 1 225 ? 5.315 9.841 -14.432 1.00 98.12 225 LYS A C 1
ATOM 1835 O O . LYS A 1 225 ? 6.080 9.700 -15.382 1.00 98.12 225 LYS A O 1
ATOM 1840 N N . GLU A 1 226 ? 5.473 10.807 -13.533 1.00 98.06 226 GLU A N 1
ATOM 1841 C CA . GLU A 1 226 ? 6.590 11.760 -13.576 1.00 98.06 226 GLU A CA 1
ATOM 1842 C C . GLU A 1 226 ? 7.946 11.044 -13.471 1.00 98.06 226 GLU A C 1
ATOM 1844 O O . GLU A 1 226 ? 8.846 11.279 -14.287 1.00 98.06 226 GLU A O 1
ATOM 1849 N N . LEU A 1 227 ? 8.068 10.100 -12.530 1.00 98.19 227 LEU A N 1
ATOM 1850 C CA . LEU A 1 227 ? 9.241 9.236 -12.403 1.00 98.19 227 LEU A CA 1
ATOM 1851 C C . LEU A 1 227 ? 9.491 8.464 -13.703 1.00 98.19 227 LEU A C 1
ATOM 1853 O O . LEU A 1 227 ? 10.621 8.415 -14.186 1.00 98.19 227 LEU A O 1
ATOM 1857 N N . SER A 1 228 ? 8.436 7.912 -14.305 1.00 98.19 228 SER A N 1
ATOM 1858 C CA . SER A 1 228 ? 8.548 7.151 -15.549 1.00 98.19 228 SER A CA 1
ATOM 1859 C C . SER A 1 228 ? 9.046 7.996 -16.718 1.00 98.19 228 SER A C 1
ATOM 1861 O O . SER A 1 228 ? 9.928 7.565 -17.463 1.00 98.19 228 SER A O 1
ATOM 1863 N N . ALA A 1 229 ? 8.519 9.213 -16.867 1.00 98.19 229 ALA A N 1
ATOM 1864 C CA . ALA A 1 229 ? 8.964 10.157 -17.886 1.00 98.19 229 ALA A CA 1
ATOM 1865 C C . ALA A 1 229 ? 10.435 10.547 -17.676 1.00 98.19 229 ALA A C 1
ATOM 1867 O O . ALA A 1 229 ? 11.229 10.512 -18.616 1.00 98.19 229 ALA A O 1
ATOM 1868 N N . THR A 1 230 ? 10.814 10.833 -16.430 1.00 97.81 230 THR A N 1
ATOM 1869 C CA . THR A 1 230 ? 12.189 11.184 -16.051 1.00 97.81 230 THR A CA 1
ATOM 1870 C C . THR A 1 230 ? 13.172 10.057 -16.378 1.00 97.81 230 THR A C 1
ATOM 1872 O O . THR A 1 230 ? 14.191 10.290 -17.031 1.00 97.81 230 THR A O 1
ATOM 1875 N N . MET A 1 231 ? 12.847 8.818 -16.001 1.00 97.31 231 MET A N 1
ATOM 1876 C CA . MET A 1 231 ? 13.690 7.653 -16.285 1.00 97.31 231 MET A CA 1
ATOM 1877 C C . MET A 1 231 ? 13.838 7.388 -17.792 1.00 97.31 231 MET A C 1
ATOM 1879 O O . MET A 1 231 ? 14.914 6.998 -18.243 1.00 97.31 231 MET A O 1
ATOM 1883 N N . LEU A 1 232 ? 12.795 7.624 -18.599 1.00 96.94 232 LEU A N 1
ATOM 1884 C CA . LEU A 1 232 ? 12.882 7.482 -20.059 1.00 96.94 232 LEU A CA 1
ATOM 1885 C C . LEU A 1 232 ? 13.850 8.489 -20.691 1.00 96.94 232 LEU A C 1
ATOM 1887 O O . LEU A 1 232 ? 14.584 8.125 -21.612 1.00 96.94 232 LEU A O 1
ATOM 1891 N N . VAL A 1 233 ? 13.862 9.732 -20.201 1.00 96.44 233 VAL A N 1
ATOM 1892 C CA . VAL A 1 233 ? 14.805 10.764 -20.661 1.00 96.44 233 VAL A CA 1
ATOM 1893 C C . VAL A 1 233 ? 16.241 10.357 -20.330 1.00 96.44 233 VAL A C 1
ATOM 1895 O O . VAL A 1 233 ? 17.105 10.410 -21.207 1.00 96.44 233 VAL A O 1
ATOM 1898 N N . MET A 1 234 ? 16.490 9.884 -19.104 1.00 94.75 234 MET A N 1
ATOM 1899 C CA . MET A 1 234 ? 17.814 9.401 -18.689 1.00 94.75 234 MET A CA 1
ATOM 1900 C C . MET A 1 234 ? 18.286 8.234 -19.565 1.00 94.75 234 MET A C 1
ATOM 1902 O O . MET A 1 234 ? 19.384 8.284 -20.118 1.00 94.75 234 MET A O 1
ATOM 1906 N N . LEU A 1 235 ? 17.423 7.241 -19.797 1.00 93.44 235 LEU A N 1
ATOM 1907 C CA . LEU A 1 235 ? 17.740 6.076 -20.625 1.00 93.44 235 LEU A CA 1
ATOM 1908 C C . LEU A 1 235 ? 18.118 6.454 -22.068 1.00 93.44 235 LEU A C 1
ATOM 1910 O O . LEU A 1 235 ? 18.996 5.835 -22.668 1.00 93.44 235 LEU A O 1
ATOM 1914 N N . ALA A 1 236 ? 17.460 7.469 -22.639 1.00 90.75 236 ALA A N 1
ATOM 1915 C CA . ALA A 1 236 ? 17.793 7.966 -23.970 1.00 90.75 236 ALA A CA 1
ATOM 1916 C C . ALA A 1 236 ? 19.176 8.635 -23.998 1.00 90.75 236 ALA A C 1
ATOM 1918 O O . ALA A 1 236 ? 19.946 8.390 -24.927 1.00 90.75 236 ALA A O 1
ATOM 1919 N N . SER A 1 237 ? 19.513 9.417 -22.966 1.00 88.62 237 SER A N 1
ATOM 1920 C CA . SER A 1 237 ? 20.813 10.095 -22.865 1.00 88.62 237 SER A CA 1
ATOM 1921 C C . SER A 1 237 ? 21.996 9.129 -22.713 1.00 88.62 237 SER A C 1
ATOM 1923 O O . SER A 1 237 ? 23.062 9.363 -23.278 1.00 88.62 237 SER A O 1
ATOM 1925 N N . GLU A 1 238 ? 21.799 7.996 -22.037 1.00 81.88 238 GLU A N 1
ATOM 1926 C CA . GLU A 1 238 ? 22.829 6.959 -21.895 1.00 81.88 238 GLU A CA 1
ATOM 1927 C C . GLU A 1 238 ? 23.095 6.205 -23.203 1.00 81.88 238 GLU A C 1
ATOM 1929 O O . GLU A 1 238 ? 24.195 5.712 -23.415 1.00 81.88 238 GLU A O 1
ATOM 1934 N N . SER A 1 239 ? 22.107 6.131 -24.100 1.00 72.88 239 SER A N 1
ATOM 1935 C CA . SER A 1 239 ? 22.252 5.463 -25.402 1.00 72.88 239 SER A CA 1
ATOM 1936 C C . SER A 1 239 ? 22.944 6.311 -26.478 1.00 72.88 239 SER A C 1
ATOM 1938 O O . SER A 1 239 ? 23.262 5.795 -27.549 1.00 72.88 239 SER A O 1
ATOM 1940 N N . SER A 1 240 ? 23.155 7.605 -26.210 1.00 61.34 240 SER A N 1
ATOM 1941 C CA . SER A 1 240 ? 23.838 8.555 -27.103 1.00 61.34 240 SER A CA 1
ATOM 1942 C C . SER A 1 240 ? 25.340 8.722 -26.826 1.00 61.34 240 SER A C 1
ATOM 1944 O O . SER A 1 240 ? 25.986 9.538 -27.488 1.00 61.34 240 SER A O 1
ATOM 1946 N N . HIS A 1 241 ? 25.889 7.961 -25.877 1.00 49.72 241 HIS A N 1
ATOM 1947 C CA . HIS A 1 241 ? 27.311 7.907 -25.524 1.00 49.72 241 HIS A CA 1
ATOM 1948 C C . HIS A 1 241 ? 27.896 6.525 -25.825 1.00 49.72 241 HIS A C 1
ATOM 1950 O O . HIS A 1 241 ? 29.088 6.484 -26.204 1.00 49.72 241 HIS A O 1
#

Radius of gyration: 22.11 Å; Cα contacts (8 Å, |Δi|>4): 311; chains: 1; bounding box: 67×47×67 Å

Sequence (241 aa):
MKKIAIITIYCFLYTASLALSLDYEELYSRFVVARSSEDATKMIQILEILEEGEKTLSSPKLLTLLADCYRELGIWGKEKERVKALEKAMDYACLSITRFECHYAYFVAGDAIGRLAEKRKSLYLLKKFDFYMGKAIELLPDDPRPLIAMGDKYMQSPWPIRNYQLAEIYFQKALKVDPDDIEACVKLALLYERVKDPKRIKKYLLLALSLPTRDEWVEKDSKLKELSATMLVMLASESSH

Nearest PDB structures (foldseek):
  2pl2-assembly1_B  TM=7.835E-01  e=4.940E-04  Thermus thermophilus HB27
  6hft-assembly1_A  TM=4.134E-01  e=2.438E-01  Saccharomyces cerevisiae
  6o07-assembly1_A  TM=5.299E-01  e=1.065E+00  Saccharomyces cerevisiae
  8pkp-assembly1_O  TM=3.871E-01  e=7.862E-01  Homo sapiens
  6w2r-assembly1_A  TM=2.722E-01  e=1.954E+00  synthetic construct

Mean predicted aligned error: 6.39 Å

pLDDT: mean 91.67, std 15.06, range [37.19, 98.81]